Protein AF-A0A7X5L7V3-F1 (afdb_monomer_lite)

Structure (mmCIF, N/CA/C/O backbone):
data_AF-A0A7X5L7V3-F1
#
_entry.id   AF-A0A7X5L7V3-F1
#
loop_
_atom_site.group_PDB
_atom_site.id
_atom_site.type_symbol
_atom_site.label_atom_id
_atom_site.label_alt_id
_atom_site.label_comp_id
_atom_site.label_asym_id
_atom_site.label_entity_id
_atom_site.label_seq_id
_atom_site.pdbx_PDB_ins_code
_atom_site.Cartn_x
_atom_site.Cartn_y
_atom_site.Cartn_z
_atom_site.occupancy
_atom_site.B_iso_or_equiv
_atom_site.auth_seq_id
_atom_site.auth_comp_id
_atom_site.auth_asym_id
_atom_site.auth_atom_id
_atom_site.pdbx_PDB_model_num
ATOM 1 N N . MET A 1 1 ? 0.628 -4.989 43.493 1.00 29.30 1 MET A N 1
ATOM 2 C CA . MET A 1 1 ? 0.768 -3.584 43.053 1.00 29.30 1 MET A CA 1
ATOM 3 C C . MET A 1 1 ? -0.562 -3.171 42.455 1.00 29.30 1 MET A C 1
ATOM 5 O O . MET A 1 1 ? -0.998 -3.820 41.517 1.00 29.30 1 MET A O 1
ATOM 9 N N . SER A 1 2 ? -1.262 -2.200 43.041 1.00 37.72 2 SER A N 1
ATOM 10 C CA . SER A 1 2 ? -2.510 -1.693 42.469 1.00 37.72 2 SER A CA 1
ATOM 11 C C . SER A 1 2 ? -2.177 -0.894 41.213 1.00 37.72 2 SER A C 1
ATOM 13 O O . SER A 1 2 ? -1.613 0.193 41.324 1.00 37.72 2 SER A O 1
ATOM 15 N N . GLU A 1 3 ? -2.490 -1.422 40.031 1.00 49.81 3 GLU A N 1
ATOM 16 C CA . GLU A 1 3 ? -2.543 -0.596 38.823 1.00 49.81 3 GLU A CA 1
ATOM 17 C C . GLU A 1 3 ? -3.487 0.573 39.093 1.00 49.81 3 GLU A C 1
ATOM 19 O O . GLU A 1 3 ? -4.676 0.390 39.368 1.00 49.81 3 GLU A O 1
ATOM 24 N N . GLU A 1 4 ? -2.913 1.770 39.108 1.00 57.28 4 GLU A N 1
ATOM 25 C CA . GLU A 1 4 ? -3.619 3.009 39.370 1.00 57.28 4 GLU A CA 1
ATOM 26 C C . GLU A 1 4 ? -4.590 3.254 38.210 1.00 57.28 4 GLU A C 1
ATOM 28 O O . GLU A 1 4 ? -4.184 3.509 37.078 1.00 57.28 4 GLU A O 1
ATOM 33 N N . ILE A 1 5 ? -5.885 3.112 38.485 1.00 61.34 5 ILE A N 1
ATOM 34 C CA . ILE A 1 5 ? -6.943 3.202 37.480 1.00 61.34 5 ILE A CA 1
ATOM 35 C C . ILE A 1 5 ? -7.115 4.678 37.096 1.00 61.34 5 ILE A C 1
ATOM 37 O O . ILE A 1 5 ? -7.558 5.488 37.920 1.00 61.34 5 ILE A O 1
ATOM 41 N N . LYS A 1 6 ? -6.749 5.051 35.864 1.00 76.31 6 LYS A N 1
ATOM 42 C CA . LYS A 1 6 ? -6.728 6.445 35.385 1.00 76.31 6 LYS A CA 1
ATOM 43 C C . LYS A 1 6 ? -7.860 6.725 34.400 1.00 76.31 6 LYS A C 1
ATOM 45 O O . LYS A 1 6 ? -8.263 5.865 33.626 1.00 76.31 6 LYS A O 1
ATOM 50 N N . VAL A 1 7 ? -8.371 7.953 34.448 1.00 82.44 7 VAL A N 1
ATOM 51 C CA . VAL A 1 7 ? -9.295 8.494 33.445 1.00 82.44 7 VAL A CA 1
ATOM 52 C C . VAL A 1 7 ? -8.465 9.268 32.427 1.00 82.44 7 VAL A C 1
ATOM 54 O O . VAL A 1 7 ? -7.603 10.064 32.805 1.00 82.44 7 VAL A O 1
ATOM 57 N N . HIS A 1 8 ? -8.707 9.030 31.141 1.00 83.19 8 HIS A N 1
ATOM 58 C CA . HIS A 1 8 ? -7.960 9.651 30.053 1.00 83.19 8 HIS A CA 1
ATOM 59 C C . HIS A 1 8 ? -8.760 10.811 29.442 1.00 83.19 8 HIS A C 1
ATOM 61 O O . HIS A 1 8 ? -9.818 10.566 28.849 1.00 83.19 8 HIS A O 1
ATOM 67 N N . PRO A 1 9 ? -8.286 12.067 29.556 1.00 84.75 9 PRO A N 1
ATOM 68 C CA . PRO A 1 9 ? -8.903 13.196 28.871 1.00 84.75 9 PRO A CA 1
ATOM 69 C C . PRO A 1 9 ? -8.674 13.099 27.359 1.00 84.75 9 PRO A C 1
ATOM 71 O O . PRO A 1 9 ? -7.653 12.580 26.911 1.00 84.75 9 PRO A O 1
ATOM 74 N N . ILE A 1 10 ? -9.605 13.642 26.572 1.00 82.56 10 ILE A N 1
ATOM 75 C CA . ILE A 1 10 ? -9.582 13.546 25.108 1.00 82.56 10 ILE A CA 1
ATOM 76 C C . ILE A 1 10 ? -9.381 14.934 24.499 1.00 82.56 10 ILE A C 1
ATOM 78 O O . ILE A 1 10 ? -10.218 15.816 24.686 1.00 82.56 10 ILE A O 1
ATOM 82 N N . LYS A 1 11 ? -8.280 15.133 23.762 1.00 80.25 11 LYS A N 1
ATOM 83 C CA . LYS A 1 11 ? -8.016 16.358 22.981 1.00 80.25 11 LYS A CA 1
ATOM 84 C C . LYS A 1 11 ? -7.843 16.084 21.486 1.00 80.25 11 LYS A C 1
ATOM 86 O O . LYS A 1 11 ? -7.953 17.007 20.687 1.00 80.25 11 LYS A O 1
ATOM 91 N N . SER A 1 12 ? -7.596 14.832 21.115 1.00 75.38 12 SER A N 1
ATOM 92 C CA . SER A 1 12 ? -7.371 14.368 19.746 1.00 75.38 12 SER A CA 1
ATOM 93 C C . SER A 1 12 ? -8.063 13.025 19.485 1.00 75.38 12 SER A C 1
ATOM 95 O O . SER A 1 12 ? -8.457 12.322 20.419 1.00 75.38 12 SER A O 1
ATOM 97 N N . PHE A 1 13 ? -8.156 12.613 18.216 1.00 69.06 13 PHE A N 1
ATOM 98 C CA . PHE A 1 13 ? -8.639 11.272 17.857 1.00 69.06 13 PHE A CA 1
ATOM 99 C C . PHE A 1 13 ? -7.737 10.145 18.387 1.00 69.06 13 PHE A C 1
ATOM 101 O O . PHE A 1 13 ? -8.217 9.047 18.676 1.00 69.06 13 PHE A O 1
ATOM 108 N N . LYS A 1 14 ? -6.439 10.413 18.576 1.00 71.56 14 LYS A N 1
ATOM 109 C CA . LYS A 1 14 ? -5.517 9.476 19.230 1.00 71.56 14 LYS A CA 1
ATOM 110 C C . LYS A 1 14 ? -5.905 9.255 20.693 1.00 71.56 14 LYS A C 1
ATOM 112 O O . LYS A 1 14 ? -5.985 8.110 21.139 1.00 71.56 14 LYS A O 1
ATOM 117 N N . ASP A 1 15 ? -6.213 10.336 21.408 1.00 76.62 15 ASP A N 1
ATOM 118 C CA . ASP A 1 15 ? -6.680 10.264 22.797 1.00 76.62 15 ASP A CA 1
ATOM 119 C C . ASP A 1 15 ? -8.044 9.570 22.890 1.00 76.62 15 ASP A C 1
ATOM 121 O O . ASP A 1 15 ? -8.290 8.826 23.834 1.00 76.62 15 ASP A O 1
ATOM 125 N N . TYR A 1 16 ? -8.909 9.756 21.884 1.00 79.69 16 TYR A N 1
ATOM 126 C CA . TYR A 1 16 ? -10.210 9.088 21.800 1.00 79.69 16 TYR A CA 1
ATOM 127 C C . TYR A 1 16 ? -10.064 7.562 21.741 1.00 79.69 16 TYR A C 1
ATOM 129 O O . TYR A 1 16 ? -10.742 6.846 22.478 1.00 79.69 16 TYR A O 1
ATOM 137 N N . GLY A 1 17 ? -9.136 7.057 20.922 1.00 73.88 17 GLY A N 1
ATOM 138 C CA . GLY A 1 17 ? -8.862 5.622 20.850 1.00 73.88 17 GLY A CA 1
ATOM 139 C C . GLY A 1 17 ? -8.348 5.039 22.165 1.00 73.88 17 GLY A C 1
ATOM 140 O O . GLY A 1 17 ? -8.781 3.961 22.571 1.00 73.88 17 GLY A O 1
ATOM 141 N N . LEU A 1 18 ? -7.460 5.764 22.853 1.00 78.94 18 LEU A N 1
ATOM 142 C CA . LEU A 1 18 ? -6.947 5.362 24.164 1.00 78.94 18 LEU A CA 1
ATOM 143 C C . LEU A 1 18 ? -8.055 5.363 25.228 1.00 78.94 18 LEU A C 1
ATOM 145 O O . LEU A 1 18 ? -8.220 4.381 25.948 1.00 78.94 18 LEU A O 1
ATOM 149 N N . ALA A 1 19 ? -8.852 6.431 25.279 1.00 83.06 19 ALA A N 1
ATOM 150 C CA . ALA A 1 19 ? -9.996 6.564 26.174 1.00 83.06 19 ALA A CA 1
ATOM 151 C C . ALA A 1 19 ? -11.028 5.444 25.984 1.00 83.06 19 ALA A C 1
ATOM 153 O O . ALA A 1 19 ? -11.575 4.932 26.961 1.00 83.06 19 ALA A O 1
ATOM 154 N N . LYS A 1 20 ? -11.273 5.034 24.735 1.00 81.62 20 LYS A N 1
ATOM 155 C CA . LYS A 1 20 ? -12.208 3.956 24.418 1.00 81.62 20 LYS A CA 1
ATOM 156 C C . LYS A 1 20 ? -11.704 2.585 24.872 1.00 81.62 20 LYS A C 1
ATOM 158 O O . LYS A 1 20 ? -12.456 1.865 25.521 1.00 81.62 20 LYS A O 1
ATOM 163 N N . ARG A 1 21 ? -10.429 2.259 24.624 1.00 80.88 21 ARG A N 1
ATOM 164 C CA . ARG A 1 21 ? -9.811 1.024 25.148 1.00 80.88 21 ARG A CA 1
ATOM 165 C C . ARG A 1 21 ? -9.846 0.985 26.673 1.00 80.88 21 ARG A C 1
ATOM 167 O O . ARG A 1 21 ? -10.257 -0.020 27.241 1.00 80.88 21 ARG A O 1
ATOM 174 N N . ASN A 1 22 ? -9.521 2.103 27.326 1.00 83.38 22 ASN A N 1
ATOM 175 C CA . ASN A 1 22 ? -9.623 2.215 28.779 1.00 83.38 22 ASN A CA 1
ATOM 176 C C . ASN A 1 22 ? -11.064 1.969 29.265 1.00 83.38 22 ASN A C 1
ATOM 178 O O . ASN A 1 22 ? -11.279 1.218 30.207 1.00 83.38 22 ASN A O 1
ATOM 182 N N . SER A 1 23 ? -12.077 2.530 28.592 1.00 85.31 23 SER A N 1
ATOM 183 C CA . SER A 1 23 ? -13.488 2.267 28.919 1.00 85.31 23 SER A CA 1
ATOM 184 C C . SER A 1 23 ? -13.858 0.778 28.817 1.00 85.31 23 SER A C 1
ATOM 186 O O . SER A 1 23 ? -14.634 0.280 29.637 1.00 85.31 23 SER A O 1
ATOM 188 N N . GLU A 1 24 ? -13.329 0.058 27.826 1.00 84.00 24 GLU A N 1
ATOM 189 C CA . GLU A 1 24 ? -13.540 -1.387 27.669 1.00 84.00 24 GLU A CA 1
ATOM 190 C C . GLU A 1 24 ? -12.834 -2.189 28.775 1.00 84.00 24 GLU A C 1
ATOM 192 O O . GLU A 1 24 ? -13.421 -3.117 29.332 1.00 84.00 24 GLU A O 1
ATOM 197 N N . GLU A 1 25 ? -11.609 -1.811 29.145 1.00 85.75 25 GLU A N 1
ATOM 198 C CA . GLU A 1 25 ? -10.859 -2.425 30.249 1.00 85.75 25 GLU A CA 1
ATOM 199 C C . GLU A 1 25 ? -11.548 -2.223 31.602 1.00 85.75 25 GLU A C 1
ATOM 201 O O . GLU A 1 25 ? -11.709 -3.184 32.355 1.00 85.75 25 GLU A O 1
ATOM 206 N N . LEU A 1 26 ? -12.030 -1.009 31.889 1.00 86.69 26 LEU A N 1
ATOM 207 C CA . LEU A 1 26 ? -12.815 -0.715 33.092 1.00 86.69 26 LEU A CA 1
ATOM 208 C C . LEU A 1 26 ? -14.076 -1.586 33.158 1.00 86.69 26 LEU A C 1
ATOM 210 O O . LEU A 1 26 ? -14.373 -2.158 34.203 1.00 86.69 26 LEU A O 1
ATOM 214 N N . THR A 1 27 ? -14.779 -1.747 32.033 1.00 88.75 27 THR A N 1
ATOM 215 C CA . THR A 1 27 ? -15.990 -2.583 31.948 1.00 88.75 27 THR A CA 1
ATOM 216 C C . THR A 1 27 ? -15.682 -4.058 32.225 1.00 88.75 27 THR A C 1
ATOM 218 O O . THR A 1 27 ? -16.392 -4.711 32.993 1.00 88.75 27 THR A O 1
ATOM 221 N N . LYS A 1 28 ? -14.592 -4.588 31.651 1.00 88.38 28 LYS A N 1
ATOM 222 C CA . LYS A 1 28 ? -14.126 -5.958 31.924 1.00 88.38 28 LYS A CA 1
ATOM 223 C C . LYS A 1 28 ? -13.744 -6.139 33.390 1.00 88.38 28 LYS A C 1
ATOM 225 O O . LYS A 1 28 ? -14.082 -7.156 33.987 1.00 88.38 28 LYS A O 1
ATOM 230 N N . LYS A 1 29 ? -13.076 -5.145 33.980 1.00 88.62 29 LYS A N 1
ATOM 231 C CA . LYS A 1 29 ? -12.654 -5.169 35.383 1.00 88.62 29 LYS A CA 1
ATOM 232 C C . LYS A 1 29 ? -13.845 -5.165 36.340 1.00 88.62 29 LYS A C 1
ATOM 234 O O . LYS A 1 29 ? -13.831 -5.932 37.294 1.00 88.62 29 LYS A O 1
ATOM 239 N N . ILE A 1 30 ? -14.882 -4.371 36.055 1.00 89.06 30 ILE A N 1
ATOM 240 C CA . ILE A 1 30 ? -16.154 -4.410 36.797 1.00 89.06 30 ILE A CA 1
ATOM 241 C C . ILE A 1 30 ? -16.777 -5.802 36.697 1.00 89.06 30 ILE A C 1
ATOM 243 O O . ILE A 1 30 ? -17.090 -6.392 37.722 1.00 89.06 30 ILE A O 1
ATOM 247 N N . SER A 1 31 ? -16.884 -6.353 35.483 1.00 88.94 31 SER A N 1
ATOM 248 C CA . SER A 1 31 ? -17.491 -7.676 35.264 1.00 88.94 31 SER A CA 1
ATOM 249 C C . SER A 1 31 ? -16.745 -8.786 36.018 1.00 88.94 31 SER A C 1
ATOM 251 O O . SER A 1 31 ? -17.369 -9.669 36.593 1.00 88.94 31 SER A O 1
ATOM 253 N N . SER A 1 32 ? -15.408 -8.726 36.051 1.00 88.31 32 SER A N 1
ATOM 254 C CA . SER A 1 32 ? -14.575 -9.663 36.818 1.00 88.31 32 SER A CA 1
ATOM 255 C C . SER A 1 32 ? -14.825 -9.550 38.320 1.00 88.31 32 SER A C 1
ATOM 257 O O . SER A 1 32 ? -15.037 -10.561 38.973 1.00 88.31 32 SER A O 1
ATOM 259 N N . LEU A 1 33 ? -14.834 -8.330 38.864 1.00 86.88 33 LEU A N 1
ATOM 260 C CA . LEU A 1 33 ? -15.050 -8.111 40.297 1.00 86.88 33 LEU A CA 1
ATOM 261 C C . LEU A 1 33 ? -16.473 -8.473 40.735 1.00 86.88 33 LEU A C 1
ATOM 263 O O . LEU A 1 33 ? -16.663 -8.911 41.862 1.00 86.88 33 LEU A O 1
ATOM 267 N N . GLN A 1 34 ? -17.465 -8.297 39.859 1.00 86.50 34 GLN A N 1
ATOM 268 C CA . GLN A 1 34 ? -18.838 -8.743 40.102 1.00 86.50 34 GLN A CA 1
ATOM 269 C C . GLN A 1 34 ? -18.925 -10.269 40.192 1.00 86.50 34 GLN A C 1
ATOM 271 O O . GLN A 1 34 ? -19.613 -10.777 41.067 1.00 86.50 34 GLN A O 1
ATOM 276 N N . LEU A 1 35 ? -18.190 -10.995 39.344 1.00 86.31 35 LEU A N 1
ATOM 277 C CA . LEU A 1 35 ? -18.109 -12.454 39.427 1.00 86.31 35 LEU A CA 1
ATOM 278 C C . LEU A 1 35 ? -17.416 -12.912 40.720 1.00 86.31 35 LEU A C 1
ATOM 280 O O . LEU A 1 35 ? -17.877 -13.852 41.356 1.00 86.31 35 LEU A O 1
ATOM 284 N N . ASP A 1 36 ? -16.341 -12.230 41.129 1.00 83.50 36 ASP A N 1
ATOM 285 C CA . ASP A 1 36 ? -15.647 -12.521 42.390 1.00 83.50 36 ASP A CA 1
ATOM 286 C C . ASP A 1 36 ? -16.562 -12.268 43.607 1.00 83.50 36 ASP A C 1
ATOM 288 O O . ASP A 1 36 ? -16.544 -13.033 44.568 1.00 83.50 36 ASP A O 1
ATOM 292 N N . LEU A 1 37 ? -17.418 -11.238 43.540 1.00 82.31 37 LEU A N 1
ATOM 293 C CA . LEU A 1 37 ? -18.419 -10.924 44.567 1.00 82.31 37 LEU A CA 1
ATOM 294 C C . LEU A 1 37 ? -19.493 -12.017 44.706 1.00 82.31 37 LEU A C 1
ATOM 296 O O . LEU A 1 37 ? -19.998 -12.241 45.800 1.00 82.31 37 LEU A O 1
ATOM 300 N N . GLU A 1 38 ? -19.847 -12.699 43.614 1.00 79.88 38 GLU A N 1
ATOM 301 C CA . GLU A 1 38 ? -20.803 -13.818 43.627 1.00 79.88 38 GLU A CA 1
ATOM 302 C C . GLU A 1 38 ? -20.219 -15.105 44.244 1.00 79.88 38 GLU A C 1
ATOM 304 O O . GLU A 1 38 ? -20.972 -16.037 44.535 1.00 79.88 38 GLU A O 1
ATOM 309 N N . LEU A 1 39 ? -18.895 -15.176 44.429 1.00 77.19 39 LEU A N 1
ATOM 310 C CA . LEU A 1 39 ? -18.174 -16.380 44.850 1.00 77.19 39 LEU A CA 1
ATOM 311 C C . LEU A 1 39 ? -17.612 -16.318 46.282 1.00 77.19 39 LEU A C 1
ATOM 313 O O . LEU A 1 39 ? -17.250 -17.376 46.803 1.00 77.19 39 LEU A O 1
ATOM 317 N N . ASP A 1 40 ? -17.525 -15.139 46.912 1.00 65.56 40 ASP A N 1
ATOM 318 C CA . ASP A 1 40 ? -16.806 -14.952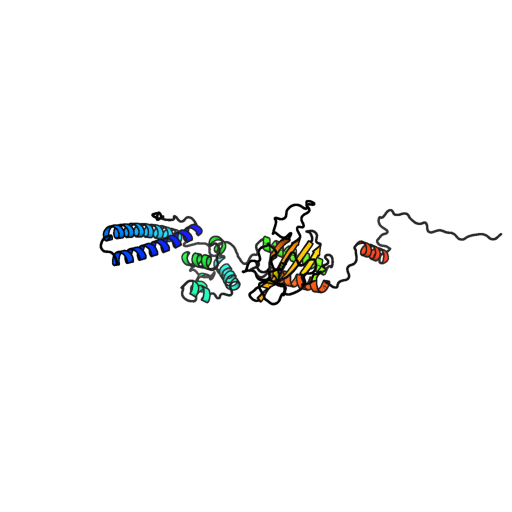 48.184 1.00 65.56 40 ASP A CA 1
ATOM 319 C C . ASP A 1 40 ? -17.554 -14.049 49.198 1.00 65.56 40 ASP A C 1
ATOM 321 O O . ASP A 1 40 ? -17.755 -12.849 48.981 1.00 65.56 40 ASP A O 1
ATOM 325 N N . ASP A 1 41 ? -17.947 -14.628 50.341 1.00 61.09 41 ASP A N 1
ATOM 326 C CA . ASP A 1 41 ? -18.775 -13.982 51.379 1.00 61.09 41 ASP A CA 1
ATOM 327 C C . ASP A 1 41 ? -17.956 -13.155 52.403 1.00 61.09 41 ASP A C 1
ATOM 329 O O . ASP A 1 41 ? -18.529 -12.371 53.164 1.00 61.09 41 ASP A O 1
ATOM 333 N N . GLU A 1 42 ? -16.624 -13.314 52.478 1.00 61.12 42 GLU A N 1
ATOM 334 C CA . GLU A 1 42 ? -15.804 -12.655 53.517 1.00 61.12 42 GLU A CA 1
ATOM 335 C C . GLU A 1 42 ? -15.218 -11.287 53.096 1.00 61.12 42 GLU A C 1
ATOM 337 O O . GLU A 1 42 ? -14.968 -10.434 53.956 1.00 61.12 42 GLU A O 1
ATOM 342 N N . GLU A 1 43 ? -15.032 -11.020 51.795 1.00 66.31 43 GLU A N 1
ATOM 343 C CA . GLU A 1 43 ? -14.463 -9.753 51.279 1.00 66.31 43 GLU A CA 1
ATOM 344 C C . GLU A 1 43 ? -15.492 -8.777 50.667 1.00 66.31 43 GLU A C 1
ATOM 346 O O . GLU A 1 43 ? -15.121 -7.703 50.171 1.00 66.31 43 GLU A O 1
ATOM 351 N N . THR A 1 44 ? -16.787 -9.095 50.765 1.00 74.00 44 THR A N 1
ATOM 352 C CA . THR A 1 44 ? -17.907 -8.412 50.087 1.00 74.00 44 THR A CA 1
ATOM 353 C C . THR A 1 44 ? -17.861 -6.875 50.176 1.00 74.00 44 THR A C 1
ATOM 355 O O . THR A 1 44 ? -17.876 -6.223 49.130 1.00 74.00 44 THR A O 1
ATOM 358 N N . PRO A 1 45 ? -17.674 -6.236 51.354 1.00 79.31 45 PRO A N 1
ATOM 359 C CA . PRO A 1 45 ? -17.726 -4.771 51.451 1.00 79.31 45 PRO A CA 1
ATOM 360 C C . PRO A 1 45 ? -16.554 -4.058 50.754 1.00 79.31 45 PRO A C 1
ATOM 362 O O . PRO A 1 45 ? -16.687 -2.926 50.284 1.00 79.31 45 PRO A O 1
ATOM 365 N N . LYS A 1 46 ? -15.376 -4.698 50.695 1.00 82.50 46 LYS A N 1
ATOM 366 C CA . LYS A 1 46 ? -14.194 -4.129 50.024 1.00 82.50 46 LYS A CA 1
ATOM 367 C C . LYS A 1 46 ? -14.324 -4.238 48.508 1.00 82.50 46 LYS A C 1
ATOM 369 O O . LYS A 1 46 ? -13.942 -3.304 47.802 1.00 82.50 46 LYS A O 1
ATOM 374 N N . LEU A 1 47 ? -14.853 -5.362 48.023 1.00 81.94 47 LEU A N 1
ATOM 375 C CA . LEU A 1 47 ? -15.122 -5.586 46.604 1.00 81.94 47 LEU A CA 1
ATOM 376 C C . LEU A 1 47 ? -16.207 -4.629 46.097 1.00 81.94 47 LEU A C 1
ATOM 378 O O . LEU A 1 47 ? -15.981 -3.951 45.098 1.00 81.94 47 LEU A O 1
ATOM 382 N N . GLU A 1 48 ? -17.309 -4.470 46.835 1.00 84.75 48 GLU A N 1
ATOM 383 C CA . GLU A 1 48 ? -18.373 -3.503 46.527 1.00 84.75 48 GLU A CA 1
ATOM 384 C C . GLU A 1 48 ? -17.839 -2.070 46.430 1.00 84.75 48 GLU A C 1
ATOM 386 O O . GLU A 1 48 ? -18.050 -1.392 45.424 1.00 84.75 48 GLU A O 1
ATOM 391 N N . SER A 1 49 ? -17.079 -1.617 47.436 1.00 86.62 49 SER A N 1
ATOM 392 C CA . SER A 1 49 ? -16.484 -0.274 47.423 1.00 86.62 49 SER A CA 1
ATOM 393 C C . SER A 1 49 ? -15.579 -0.063 46.208 1.00 86.62 49 SER A C 1
ATOM 395 O O . SER A 1 49 ? -15.570 1.015 45.616 1.00 86.62 49 SER A O 1
ATOM 397 N N . ARG A 1 50 ? -14.818 -1.090 45.817 1.00 86.69 50 ARG A N 1
ATOM 398 C CA . ARG A 1 50 ? -13.917 -1.017 44.666 1.00 86.69 50 ARG A CA 1
ATOM 399 C C . ARG A 1 50 ? -14.664 -1.031 43.334 1.00 86.69 50 ARG A C 1
ATOM 401 O O . ARG A 1 50 ? -14.229 -0.354 42.406 1.00 86.69 50 ARG A O 1
ATOM 408 N N . ILE A 1 51 ? -15.770 -1.767 43.231 1.00 88.12 51 ILE A N 1
ATOM 409 C CA . ILE A 1 51 ? -16.651 -1.742 42.055 1.00 88.12 51 ILE A CA 1
ATOM 410 C C . ILE A 1 51 ? -17.209 -0.330 41.866 1.00 88.12 51 ILE A C 1
ATOM 412 O O . ILE A 1 51 ? -17.055 0.226 40.780 1.00 88.12 51 ILE A O 1
ATOM 416 N N . VAL A 1 52 ? -17.736 0.289 42.928 1.00 90.38 52 VAL A N 1
ATOM 417 C CA . VAL A 1 52 ? -18.287 1.656 42.885 1.00 90.38 52 VAL A CA 1
ATOM 418 C C . VAL A 1 52 ? -17.243 2.677 42.412 1.00 90.38 52 VAL A C 1
ATOM 420 O O . VAL A 1 52 ? -17.534 3.518 41.561 1.00 90.38 52 VAL A O 1
ATOM 423 N N . GLU A 1 53 ? -16.001 2.592 42.899 1.00 90.06 53 GLU A N 1
ATOM 424 C CA . GLU A 1 53 ? -14.913 3.470 42.439 1.00 90.06 53 GLU A CA 1
ATOM 425 C C . GLU A 1 53 ? -14.615 3.314 40.936 1.00 90.06 53 GLU A C 1
ATOM 427 O O . GLU A 1 53 ? -14.346 4.297 40.237 1.00 90.06 53 GLU A O 1
ATOM 432 N N . ILE A 1 54 ? -14.644 2.081 40.422 1.00 90.12 54 ILE A N 1
ATOM 433 C CA . ILE A 1 54 ? -14.382 1.798 39.004 1.00 90.12 54 ILE A CA 1
ATOM 434 C C . ILE A 1 54 ? -15.568 2.234 38.141 1.00 90.12 54 ILE A C 1
ATOM 436 O O . ILE A 1 54 ? -15.351 2.796 37.067 1.00 90.12 54 ILE A O 1
ATOM 440 N N . GLU A 1 55 ? -16.802 2.046 38.610 1.00 91.00 55 GLU A N 1
ATOM 441 C CA . GLU A 1 55 ? -18.017 2.537 37.955 1.00 91.00 55 GLU A CA 1
ATOM 442 C C . GLU A 1 55 ? -18.008 4.061 37.823 1.00 91.00 55 GLU A C 1
ATOM 444 O O . GLU A 1 55 ? -18.283 4.580 36.740 1.00 91.00 55 GLU A O 1
ATOM 449 N N . GLN A 1 56 ? -17.605 4.783 38.874 1.00 92.00 56 GLN A N 1
ATOM 450 C CA . GLN A 1 56 ? -17.481 6.238 38.818 1.00 92.00 56 GLN A CA 1
ATOM 451 C C . GLN A 1 56 ? -16.456 6.676 37.760 1.00 92.00 56 GLN A C 1
ATOM 453 O O . GLN A 1 56 ? -16.744 7.546 36.937 1.00 92.00 56 GLN A O 1
ATOM 458 N N . LYS A 1 57 ? -15.280 6.037 37.715 1.00 90.50 57 LYS A N 1
ATOM 459 C CA . LYS A 1 57 ? -14.256 6.322 36.692 1.00 90.50 57 LYS A CA 1
ATOM 460 C C . LYS A 1 57 ? -14.716 5.959 35.281 1.00 90.50 57 LYS A C 1
ATOM 462 O O . LYS A 1 57 ? -14.385 6.668 34.331 1.00 90.50 57 LYS A O 1
ATOM 467 N N . LEU A 1 58 ? -15.469 4.869 35.127 1.00 91.38 58 LEU A N 1
ATOM 468 C CA . LEU A 1 58 ? -16.064 4.476 33.852 1.00 91.38 58 LEU A CA 1
ATOM 469 C C . LEU A 1 58 ? -17.067 5.531 33.377 1.00 91.38 58 LEU A C 1
ATOM 471 O O . LEU A 1 58 ? -17.058 5.892 32.201 1.00 91.38 58 LEU A O 1
ATOM 475 N N . GLU A 1 59 ? -17.896 6.053 34.276 1.00 91.69 59 GLU A N 1
ATOM 476 C CA . GLU A 1 59 ? -18.858 7.104 33.951 1.00 91.69 59 GLU A CA 1
ATOM 477 C C . GLU A 1 59 ? -18.162 8.422 33.584 1.00 91.69 59 GLU A C 1
ATOM 479 O O . GLU A 1 59 ? -18.488 9.044 32.573 1.00 91.69 59 GLU A O 1
ATOM 484 N N . GLU A 1 60 ? -17.121 8.814 34.324 1.00 90.88 60 GLU A N 1
ATOM 485 C CA . GLU A 1 60 ? -16.263 9.949 33.965 1.00 90.88 60 GLU A CA 1
ATOM 486 C C . GLU A 1 60 ? -15.629 9.767 32.574 1.00 90.88 60 GLU A C 1
ATOM 488 O O . GLU A 1 60 ? -15.659 10.680 31.744 1.00 90.88 60 GLU A O 1
ATOM 493 N N . GLN A 1 61 ? -15.113 8.572 32.270 1.00 89.38 61 GLN A N 1
ATOM 494 C CA . GLN A 1 61 ? -14.532 8.261 30.964 1.00 89.38 61 GLN A CA 1
ATOM 495 C C . GLN A 1 61 ? -15.572 8.341 29.836 1.00 89.38 61 GLN A C 1
ATOM 497 O O . GLN A 1 61 ? -15.285 8.929 28.787 1.00 89.38 61 GLN A O 1
ATOM 502 N N . LYS A 1 62 ? -16.780 7.799 30.047 1.00 89.44 62 LYS A N 1
ATOM 503 C CA . LYS A 1 62 ? -17.907 7.889 29.102 1.00 89.44 62 LYS A CA 1
ATOM 504 C C . LYS A 1 62 ? -18.310 9.337 28.845 1.00 89.44 62 LYS A C 1
ATOM 506 O O . LYS A 1 62 ? -18.565 9.697 27.697 1.00 89.44 62 LYS A O 1
ATOM 511 N N . ASN A 1 63 ? -18.304 10.182 29.874 1.00 89.69 63 ASN A N 1
ATOM 512 C CA . ASN A 1 63 ? -18.594 11.606 29.734 1.00 89.69 63 ASN A CA 1
ATOM 513 C C . ASN A 1 63 ? -17.571 12.319 28.839 1.00 89.69 63 ASN A C 1
ATOM 515 O O . ASN A 1 63 ? -17.970 13.075 27.950 1.00 89.69 63 ASN A O 1
ATOM 519 N N . PHE A 1 64 ? -16.271 12.031 28.983 1.00 87.69 64 PHE A N 1
ATOM 520 C CA . PHE A 1 64 ? -15.251 12.559 28.067 1.00 87.69 64 PHE A CA 1
ATOM 521 C C . PHE A 1 64 ? -15.447 12.073 26.625 1.00 87.69 64 PHE A C 1
ATOM 523 O O . PHE A 1 64 ? -15.379 12.878 25.695 1.00 87.69 64 PHE A O 1
ATOM 530 N N . ILE A 1 65 ? -15.723 10.778 26.437 1.00 85.69 65 ILE A N 1
ATOM 531 C CA . ILE A 1 65 ? -15.975 10.172 25.119 1.00 85.69 65 ILE A CA 1
ATOM 532 C C . ILE A 1 65 ? -17.179 10.840 24.445 1.00 85.69 65 ILE A C 1
ATOM 534 O O . ILE A 1 65 ? -17.070 11.303 23.309 1.00 85.69 65 ILE A O 1
ATOM 538 N N . ASN A 1 66 ? -18.306 10.950 25.151 1.00 85.06 66 ASN A N 1
ATOM 539 C CA . ASN A 1 66 ? -19.522 11.580 24.638 1.00 85.06 66 ASN A CA 1
ATOM 540 C C . ASN A 1 66 ? -19.308 13.069 24.345 1.00 85.06 66 ASN A C 1
ATOM 542 O O . ASN A 1 66 ? -19.754 13.560 23.309 1.00 85.06 66 ASN A O 1
ATOM 546 N N . GLY A 1 67 ? -18.584 13.779 25.214 1.00 84.94 67 GLY A N 1
ATOM 547 C CA . GLY A 1 67 ? -18.204 15.173 24.994 1.00 84.94 67 GLY A CA 1
ATOM 548 C C . GLY A 1 67 ? -17.406 15.360 23.702 1.00 84.94 67 GLY A C 1
ATOM 549 O O . GLY A 1 67 ? -17.729 16.239 22.904 1.00 84.94 67 GLY A O 1
ATOM 550 N N . PHE A 1 68 ? -16.421 14.493 23.451 1.00 84.62 68 PHE A N 1
ATOM 551 C CA . PHE A 1 68 ? -15.630 14.526 22.222 1.00 84.62 68 PHE A CA 1
ATOM 552 C C . PHE A 1 68 ? -16.466 14.197 20.977 1.00 84.62 68 PHE A C 1
ATOM 554 O O . PHE A 1 68 ? -16.399 14.926 19.990 1.00 84.62 68 PHE A O 1
ATOM 561 N N . ILE A 1 69 ? -17.299 13.150 21.026 1.00 81.88 69 ILE A N 1
ATOM 562 C CA . ILE A 1 69 ? -18.193 12.781 19.914 1.00 81.88 69 ILE A CA 1
ATOM 563 C C . ILE A 1 69 ? -19.121 13.949 19.559 1.00 81.88 69 ILE A C 1
ATOM 565 O O . ILE A 1 69 ? -19.255 14.292 18.386 1.00 81.88 69 ILE A O 1
ATOM 569 N N . ASN A 1 70 ? -19.725 14.586 20.566 1.00 80.62 70 ASN A N 1
ATOM 570 C CA . ASN A 1 70 ? -20.628 15.717 20.366 1.00 80.62 70 ASN A CA 1
ATOM 571 C C . ASN A 1 70 ? -19.903 16.938 19.782 1.00 80.62 70 ASN A C 1
ATOM 573 O O . ASN A 1 70 ? -20.439 17.596 18.892 1.00 80.62 70 ASN A O 1
ATOM 577 N N . ALA A 1 71 ? -18.675 17.220 20.230 1.00 81.06 71 ALA A N 1
ATOM 578 C CA . ALA A 1 71 ? -17.856 18.298 19.674 1.00 81.06 71 ALA A CA 1
ATOM 579 C C . ALA A 1 71 ? -17.500 18.065 18.194 1.00 81.06 71 ALA A C 1
ATOM 581 O O . ALA A 1 71 ? -17.356 19.017 17.431 1.00 81.06 71 ALA A O 1
ATOM 582 N N . GLN A 1 72 ? -17.402 16.801 17.782 1.00 75.56 72 GLN A N 1
ATOM 583 C CA . GLN A 1 72 ? -17.057 16.386 16.425 1.00 75.56 72 GLN A CA 1
ATOM 584 C C . GLN A 1 72 ? -18.279 16.059 15.556 1.00 75.56 72 GLN A C 1
ATOM 586 O O . GLN A 1 72 ? -18.124 15.490 14.479 1.00 75.56 72 GLN A O 1
ATOM 591 N N . ALA A 1 73 ? -19.497 16.434 15.963 1.00 68.38 73 ALA A N 1
ATOM 592 C CA . ALA A 1 73 ? -20.725 16.106 15.229 1.00 68.38 73 ALA A CA 1
ATOM 593 C C . ALA A 1 73 ? -20.722 16.552 13.747 1.00 68.38 73 ALA A C 1
ATOM 595 O O . ALA A 1 73 ? -21.462 15.993 12.940 1.00 68.38 73 ALA A O 1
ATOM 596 N N . ASN A 1 74 ? -19.868 17.518 13.383 1.00 71.88 74 ASN A N 1
ATOM 597 C CA . ASN A 1 74 ? -19.743 18.082 12.037 1.00 71.88 74 ASN A CA 1
ATOM 598 C C . ASN A 1 74 ? -18.311 18.010 11.470 1.00 71.88 74 ASN A C 1
ATOM 600 O O . ASN A 1 74 ? -17.893 18.938 10.777 1.00 71.88 74 ASN A O 1
ATOM 604 N N . TYR A 1 75 ? -17.545 16.953 11.762 1.00 78.62 75 TYR A N 1
ATOM 605 C CA . TYR A 1 75 ? -16.208 16.775 11.172 1.00 78.62 75 TYR A CA 1
ATOM 606 C C . TYR A 1 75 ? -16.254 16.835 9.635 1.00 78.62 75 TYR A C 1
ATOM 608 O O . TYR A 1 75 ? -17.248 16.425 9.029 1.00 78.62 75 TYR A O 1
ATOM 616 N N . ASP A 1 76 ? -15.202 17.341 8.986 1.00 75.69 76 ASP A N 1
ATOM 617 C CA . ASP A 1 76 ? -15.098 17.300 7.524 1.00 75.69 76 ASP A CA 1
ATOM 618 C C . ASP A 1 76 ? -14.825 15.860 7.070 1.00 75.69 76 ASP A C 1
ATOM 620 O O . ASP A 1 76 ? -13.910 15.201 7.552 1.00 75.69 76 ASP A O 1
ATOM 624 N N . SER A 1 77 ? -15.668 15.349 6.177 1.00 78.75 77 SER A N 1
ATOM 625 C CA . SER A 1 77 ? -15.604 13.979 5.665 1.00 78.75 77 SER A CA 1
ATOM 626 C C . SER A 1 77 ? -15.391 13.952 4.157 1.00 78.75 77 SER A C 1
ATOM 628 O O . SER A 1 77 ? -15.735 12.959 3.517 1.00 78.75 77 SER A O 1
ATOM 630 N N . LYS A 1 78 ? -14.871 15.046 3.585 1.00 83.69 78 LYS A N 1
ATOM 631 C CA . LYS A 1 78 ? -14.654 15.213 2.147 1.00 83.69 78 LYS A CA 1
ATOM 632 C C . LYS A 1 78 ? -13.945 14.017 1.513 1.00 83.69 78 LYS A C 1
ATOM 634 O O . LYS A 1 78 ? -14.394 13.541 0.476 1.00 83.69 78 LYS A O 1
ATOM 639 N N . PHE A 1 79 ? -12.873 13.531 2.138 1.00 86.69 79 PHE A N 1
ATOM 640 C CA . PHE A 1 79 ? -12.075 12.426 1.601 1.00 86.69 79 PHE A CA 1
ATOM 641 C C . PHE A 1 79 ? -12.487 11.053 2.132 1.00 86.69 79 PHE A C 1
ATOM 643 O O . PHE A 1 79 ? -12.042 10.040 1.609 1.00 86.69 79 PHE A O 1
ATOM 650 N N . LEU A 1 80 ? -13.378 10.978 3.126 1.00 89.75 80 LEU A N 1
ATOM 651 C CA . LEU A 1 80 ? -13.708 9.715 3.789 1.00 89.75 80 LEU A CA 1
ATOM 652 C C . LEU A 1 80 ? -14.240 8.664 2.806 1.00 89.75 80 LEU A C 1
ATOM 654 O O . LEU A 1 80 ? -13.806 7.518 2.843 1.00 89.75 80 LEU A O 1
ATOM 658 N N . GLY A 1 81 ? -15.160 9.044 1.915 1.00 89.56 81 GLY A N 1
ATOM 659 C CA . GLY A 1 81 ? -15.731 8.116 0.935 1.00 89.56 81 GLY A CA 1
ATOM 660 C C . GLY A 1 81 ? -14.705 7.622 -0.087 1.00 89.56 81 GLY A C 1
ATOM 661 O O . GLY A 1 81 ? -14.612 6.421 -0.336 1.00 89.56 81 GLY A O 1
ATOM 662 N N . SER A 1 82 ? -13.901 8.533 -0.643 1.00 89.44 82 SER A N 1
ATOM 663 C CA . SER A 1 82 ? -12.867 8.216 -1.636 1.00 89.44 82 SER A CA 1
ATOM 664 C C . SER A 1 82 ? -11.708 7.414 -1.040 1.00 89.44 82 SER A C 1
ATOM 666 O O . SER A 1 82 ? -11.202 6.498 -1.688 1.00 89.44 82 SER A O 1
ATOM 668 N N . ASN A 1 83 ? -11.321 7.720 0.199 1.00 91.62 83 ASN A N 1
ATOM 669 C CA . ASN A 1 83 ? -10.305 6.986 0.946 1.00 91.62 83 ASN A CA 1
ATOM 670 C C . ASN A 1 83 ? -10.796 5.598 1.336 1.00 91.62 83 ASN A C 1
ATOM 672 O O . ASN A 1 83 ? -10.025 4.646 1.282 1.00 91.62 83 ASN A O 1
ATOM 676 N N . LEU A 1 84 ? -12.074 5.456 1.696 1.00 92.44 84 LEU A N 1
ATOM 677 C CA . LEU A 1 84 ? -12.640 4.152 2.012 1.00 92.44 84 LEU A CA 1
ATOM 678 C C . LEU A 1 84 ? -12.681 3.245 0.783 1.00 92.44 84 LEU A C 1
ATOM 680 O O . LEU A 1 84 ? -12.296 2.087 0.880 1.00 92.44 84 LEU A O 1
ATOM 684 N N . ASP A 1 85 ? -13.098 3.768 -0.370 1.00 90.25 85 ASP A N 1
ATOM 685 C CA . ASP A 1 85 ? -13.068 3.018 -1.631 1.00 90.25 85 ASP A CA 1
ATOM 686 C C . ASP A 1 85 ? -11.636 2.598 -2.000 1.00 90.25 85 ASP A C 1
ATOM 688 O O . ASP A 1 85 ? -11.399 1.454 -2.389 1.00 90.25 85 ASP A O 1
ATOM 692 N N . TYR A 1 86 ? -10.663 3.494 -1.800 1.00 88.56 86 TYR A N 1
ATOM 693 C CA . TYR A 1 86 ? -9.247 3.179 -1.970 1.00 88.56 86 TYR A CA 1
ATOM 694 C C . TYR A 1 86 ? -8.799 2.040 -1.039 1.00 88.56 86 TYR A C 1
ATOM 696 O O . TYR A 1 86 ? -8.296 1.028 -1.517 1.00 88.56 86 TYR A O 1
ATOM 704 N N . LEU A 1 87 ? -9.035 2.156 0.271 1.00 88.44 87 LEU A N 1
ATOM 705 C CA . LEU A 1 87 ? -8.652 1.145 1.263 1.00 88.44 87 LEU A CA 1
ATOM 706 C C . LEU A 1 87 ? -9.351 -0.206 1.035 1.00 88.44 87 LEU A C 1
ATOM 708 O O . LEU A 1 87 ? -8.732 -1.257 1.169 1.00 88.44 87 LEU A O 1
ATOM 712 N N . LEU A 1 88 ? -10.625 -0.206 0.647 1.00 89.50 88 LEU A N 1
ATOM 713 C CA . LEU A 1 88 ? -11.363 -1.432 0.340 1.00 89.50 88 LEU A CA 1
ATOM 714 C C . LEU A 1 88 ? -10.748 -2.172 -0.850 1.00 89.50 88 LEU A C 1
ATOM 716 O O . LEU A 1 88 ? -10.450 -3.361 -0.742 1.00 89.50 88 LEU A O 1
ATOM 720 N N . LYS A 1 89 ? -10.480 -1.458 -1.952 1.00 84.50 89 LYS A N 1
ATOM 721 C CA . LYS A 1 89 ? -9.791 -2.017 -3.127 1.00 84.50 89 LYS A CA 1
ATOM 722 C C . LYS A 1 89 ? -8.413 -2.551 -2.763 1.00 84.50 89 LYS A C 1
ATOM 724 O O . LYS A 1 89 ? -8.067 -3.655 -3.168 1.00 84.50 89 LYS A O 1
ATOM 729 N N . MET A 1 90 ? -7.674 -1.787 -1.963 1.00 77.44 90 MET A N 1
ATOM 730 C CA . MET A 1 90 ? -6.344 -2.149 -1.490 1.00 77.44 90 MET A CA 1
ATOM 731 C C . MET A 1 90 ? -6.305 -3.471 -0.725 1.00 77.44 90 MET A C 1
ATOM 733 O O . MET A 1 90 ? -5.359 -4.237 -0.856 1.00 77.44 90 MET A O 1
ATOM 737 N N . HIS A 1 91 ? -7.328 -3.738 0.078 1.00 78.19 91 HIS A N 1
ATOM 738 C CA . HIS A 1 91 ? -7.403 -4.939 0.902 1.00 78.19 91 HIS A CA 1
ATOM 739 C C . HIS A 1 91 ? -8.241 -6.059 0.264 1.00 78.19 91 HIS A C 1
ATOM 741 O O . HIS A 1 91 ? -8.521 -7.057 0.922 1.00 78.19 91 HIS A O 1
ATOM 747 N N . GLY A 1 92 ? -8.676 -5.901 -0.994 1.00 82.25 92 GLY A N 1
ATOM 748 C CA . GLY A 1 92 ? -9.551 -6.868 -1.663 1.00 82.25 92 GLY A CA 1
ATOM 749 C C . GLY A 1 92 ? -10.911 -7.052 -0.973 1.00 82.25 92 GLY A C 1
ATOM 750 O O . GLY A 1 92 ? -11.547 -8.090 -1.139 1.00 82.25 92 GLY A O 1
ATOM 751 N N . LEU A 1 93 ? -11.356 -6.066 -0.189 1.00 88.69 93 LEU A N 1
ATOM 752 C CA . LEU A 1 93 ? -12.589 -6.119 0.592 1.00 88.69 93 LEU A CA 1
ATOM 753 C C . LEU A 1 93 ? -13.725 -5.408 -0.136 1.00 88.69 93 LEU A C 1
ATOM 755 O O . LEU A 1 93 ? -13.550 -4.349 -0.740 1.00 88.69 93 LEU A O 1
ATOM 759 N N . ARG A 1 94 ? -14.937 -5.946 -0.019 1.00 93.50 94 ARG A N 1
ATOM 760 C CA . ARG A 1 94 ? -16.154 -5.234 -0.415 1.00 93.50 94 ARG A CA 1
ATOM 761 C C . ARG A 1 94 ? -16.659 -4.405 0.757 1.00 93.50 94 ARG A C 1
ATOM 763 O O . ARG A 1 94 ? -16.434 -4.723 1.922 1.00 93.50 94 ARG A O 1
ATOM 770 N N . ILE A 1 95 ? -17.439 -3.372 0.450 1.00 92.69 95 ILE A N 1
ATOM 771 C CA . ILE A 1 95 ? -18.075 -2.545 1.484 1.00 92.69 95 ILE A CA 1
ATOM 772 C C . ILE A 1 95 ? -18.978 -3.364 2.421 1.00 92.69 95 ILE A C 1
ATOM 774 O O . ILE A 1 95 ? -19.064 -3.045 3.600 1.00 92.69 95 ILE A O 1
ATOM 778 N N . SER A 1 96 ? -19.595 -4.443 1.922 1.00 92.25 96 SER A N 1
ATOM 779 C CA . SER A 1 96 ? -20.375 -5.382 2.737 1.00 92.25 96 SER A CA 1
ATOM 780 C C . SER A 1 96 ? -19.517 -6.108 3.769 1.00 92.25 96 SER A C 1
ATOM 782 O O . SER A 1 96 ? -19.956 -6.296 4.897 1.00 92.25 96 SER A O 1
ATOM 784 N N . ASP A 1 97 ? -18.293 -6.479 3.388 1.00 93.44 97 ASP A N 1
ATOM 785 C CA . ASP A 1 97 ? -17.361 -7.190 4.262 1.00 93.44 97 ASP A CA 1
ATOM 786 C C . ASP A 1 97 ? -16.891 -6.234 5.380 1.00 93.44 97 ASP A C 1
ATOM 788 O O . ASP A 1 97 ? -16.819 -6.603 6.548 1.00 93.44 97 ASP A O 1
ATOM 792 N N . LEU A 1 98 ? -16.682 -4.951 5.056 1.00 93.81 98 LEU A N 1
ATOM 793 C CA . LEU A 1 98 ? -16.425 -3.914 6.060 1.00 93.81 98 LEU A CA 1
ATOM 794 C C . LEU A 1 98 ? -17.619 -3.685 6.998 1.00 93.81 98 LEU A C 1
ATOM 796 O O . LEU A 1 98 ? -17.428 -3.499 8.197 1.00 93.81 98 LEU A O 1
ATOM 800 N N . GLU A 1 99 ? -18.844 -3.656 6.477 1.00 94.44 99 GLU A N 1
ATOM 801 C CA . GLU A 1 99 ? -20.046 -3.487 7.301 1.00 94.44 99 GLU A CA 1
ATOM 802 C C . GLU A 1 99 ? -20.218 -4.636 8.300 1.00 94.44 99 GLU A C 1
ATOM 804 O O . GLU A 1 99 ? -20.559 -4.390 9.460 1.00 94.44 99 GLU A O 1
ATOM 809 N N . GLU A 1 100 ? -19.897 -5.860 7.883 1.00 93.06 100 GLU A N 1
ATOM 810 C CA . GLU A 1 100 ? -19.836 -7.031 8.755 1.00 93.06 100 GLU A CA 1
ATOM 811 C C . GLU A 1 100 ? -18.763 -6.872 9.843 1.00 93.06 100 GLU A C 1
ATOM 813 O O . GLU A 1 100 ? -19.075 -7.004 11.027 1.00 93.06 100 GLU A O 1
ATOM 818 N N . LEU A 1 101 ? -17.535 -6.482 9.475 1.00 91.25 101 LEU A N 1
ATOM 819 C CA . LEU A 1 101 ? -16.440 -6.234 10.429 1.00 91.25 101 LEU A CA 1
ATOM 820 C C . LEU A 1 101 ? -16.770 -5.134 11.450 1.00 91.25 101 LEU A C 1
ATOM 822 O O . LEU A 1 101 ? -16.343 -5.189 12.603 1.00 91.25 101 LEU A O 1
ATOM 826 N N . LEU A 1 102 ? -17.530 -4.122 11.035 1.00 90.44 102 LEU A N 1
ATOM 827 C CA . LEU A 1 102 ? -17.975 -3.031 11.900 1.00 90.44 102 LEU A CA 1
ATOM 828 C C . LEU A 1 102 ? -19.180 -3.406 12.776 1.00 90.44 102 LEU A C 1
ATOM 830 O O . LEU A 1 102 ? -19.521 -2.638 13.683 1.00 90.44 102 LEU A O 1
ATOM 834 N N . GLY A 1 103 ? -19.834 -4.540 12.506 1.00 90.62 103 GLY A N 1
ATOM 835 C CA . GLY A 1 103 ? -21.066 -4.957 13.172 1.00 90.62 103 GLY A CA 1
ATOM 836 C C . GLY A 1 103 ? -22.251 -4.034 12.869 1.00 90.62 103 GLY A C 1
ATOM 837 O O . GLY A 1 103 ? -23.085 -3.795 13.744 1.00 90.62 103 GLY A O 1
ATOM 838 N N . VAL A 1 104 ? -22.315 -3.464 11.660 1.00 92.31 104 VAL A N 1
ATOM 839 C CA . VAL A 1 104 ? -23.391 -2.556 11.228 1.00 92.31 104 VAL A CA 1
ATOM 840 C C . VAL A 1 104 ? -24.259 -3.184 10.139 1.00 92.31 104 VAL A C 1
ATOM 842 O O . VAL A 1 104 ? -23.867 -4.120 9.452 1.00 92.31 104 VAL A O 1
ATOM 845 N N . SER A 1 105 ? -25.476 -2.662 9.966 1.00 91.75 105 SER A N 1
ATOM 846 C CA . SER A 1 105 ? -26.404 -3.171 8.951 1.00 91.75 105 SER A CA 1
ATOM 847 C C . SER A 1 105 ? -25.890 -2.943 7.530 1.00 91.75 105 SER A C 1
ATOM 849 O O . SER A 1 105 ? -25.362 -1.867 7.240 1.00 91.75 105 SER A O 1
ATOM 851 N N . ALA A 1 106 ? -26.200 -3.869 6.624 1.00 90.50 106 ALA A N 1
ATOM 852 C CA . ALA A 1 106 ? -25.867 -3.740 5.212 1.00 90.50 106 ALA A CA 1
ATOM 853 C C . ALA A 1 106 ? -26.351 -2.410 4.586 1.00 90.50 106 ALA A C 1
ATOM 855 O O . ALA A 1 106 ? -27.475 -1.920 4.794 1.00 90.50 106 ALA A O 1
ATOM 856 N N . GLY A 1 107 ? -25.468 -1.805 3.803 1.00 87.75 107 GLY A N 1
ATOM 857 C CA . GLY A 1 107 ? -25.604 -0.496 3.182 1.00 87.75 107 GLY A CA 1
ATOM 858 C C . GLY A 1 107 ? -25.595 0.687 4.152 1.00 87.75 107 GLY A C 1
ATOM 859 O O . GLY A 1 107 ? -25.878 1.805 3.721 1.00 87.75 107 GLY A O 1
ATOM 860 N N . TYR A 1 108 ? -25.357 0.487 5.455 1.00 91.12 108 TYR A N 1
ATOM 861 C CA . TYR A 1 108 ? -25.212 1.601 6.391 1.00 91.12 108 TYR A CA 1
ATOM 862 C C . TYR A 1 108 ? -24.093 2.524 5.934 1.00 91.12 108 TYR A C 1
ATOM 864 O O . TYR A 1 108 ? -24.366 3.697 5.706 1.00 91.12 108 TYR A O 1
ATOM 872 N N . VAL A 1 109 ? -22.891 1.978 5.734 1.00 90.12 109 VAL A N 1
ATOM 873 C CA . VAL A 1 109 ? -21.691 2.734 5.373 1.00 90.12 109 VAL A CA 1
ATOM 874 C C . VAL A 1 109 ? -21.859 3.356 3.997 1.00 90.12 109 VAL A C 1
ATOM 876 O O . VAL A 1 109 ? -21.633 4.553 3.846 1.00 90.12 109 VAL A O 1
ATOM 879 N N . SER A 1 110 ? -22.339 2.591 3.012 1.00 85.62 110 SER A N 1
ATOM 880 C CA . SER A 1 110 ? -22.498 3.086 1.638 1.00 85.62 110 SER A CA 1
ATOM 881 C C . SER A 1 110 ? -23.459 4.277 1.534 1.00 85.62 110 SER A C 1
ATOM 883 O O . SER A 1 110 ? -23.218 5.205 0.762 1.00 85.62 110 SER A O 1
ATOM 885 N N . ARG A 1 111 ? -24.527 4.296 2.345 1.00 87.12 111 ARG A N 1
ATOM 886 C CA . ARG A 1 111 ? -25.484 5.410 2.393 1.00 87.12 111 ARG A CA 1
ATOM 887 C C . ARG A 1 111 ? -24.922 6.653 3.078 1.00 87.12 111 ARG A C 1
ATOM 889 O O . ARG A 1 111 ? -25.312 7.748 2.693 1.00 87.12 111 ARG A O 1
ATOM 896 N N . THR A 1 112 ? -24.060 6.514 4.085 1.00 86.31 112 THR A N 1
ATOM 897 C CA . THR A 1 112 ? -23.523 7.654 4.858 1.00 86.31 112 THR A CA 1
ATOM 898 C C . THR A 1 112 ? -22.267 8.271 4.266 1.00 86.31 112 THR A C 1
ATOM 900 O O . THR A 1 112 ? -22.036 9.451 4.501 1.00 86.31 112 THR A O 1
ATOM 903 N N . VAL A 1 113 ? -21.449 7.517 3.529 1.00 84.69 113 VAL A N 1
ATOM 904 C CA . VAL A 1 113 ? -20.224 8.061 2.907 1.00 84.69 113 VAL A CA 1
ATOM 905 C C . VAL A 1 113 ? -20.470 8.690 1.535 1.00 84.69 113 VAL A C 1
ATOM 907 O O . VAL A 1 113 ? -19.557 9.270 0.955 1.00 84.69 113 VAL A O 1
ATOM 910 N N . ASN A 1 114 ? -21.696 8.588 1.012 1.00 79.12 114 ASN A N 1
ATOM 911 C CA . ASN A 1 114 ? -22.087 9.232 -0.236 1.00 79.12 114 ASN A CA 1
ATOM 912 C C . ASN A 1 114 ? -21.999 10.772 -0.092 1.00 79.12 114 ASN A C 1
ATOM 914 O O . ASN A 1 114 ? -22.591 11.303 0.851 1.00 79.12 114 ASN A O 1
ATOM 918 N N . PRO A 1 115 ? -21.328 11.493 -1.016 1.00 69.81 115 PRO A N 1
ATOM 919 C CA . PRO A 1 115 ? -21.224 12.956 -0.990 1.00 69.81 115 PRO A CA 1
ATOM 920 C C . PRO A 1 115 ? -22.568 13.692 -0.893 1.00 69.81 115 PRO A C 1
ATOM 922 O O . PRO A 1 115 ? -22.644 14.752 -0.276 1.00 69.81 115 PRO A O 1
ATOM 925 N N . ASP A 1 116 ? -23.633 13.115 -1.455 1.00 71.00 116 ASP A N 1
ATOM 926 C CA . ASP A 1 116 ? -24.980 13.699 -1.454 1.00 71.00 116 ASP A CA 1
ATOM 927 C C . ASP A 1 116 ? -25.773 13.394 -0.166 1.00 71.00 116 ASP A C 1
ATOM 929 O O . ASP A 1 116 ? -26.901 13.864 0.029 1.00 71.00 116 ASP A O 1
ATOM 933 N N . SER A 1 117 ? -25.212 12.586 0.738 1.00 75.31 117 SER A N 1
ATOM 934 C CA . SER A 1 117 ? -25.862 12.214 1.990 1.00 75.31 117 SER A CA 1
ATOM 935 C C . SER A 1 117 ? -25.833 13.356 3.003 1.00 75.31 117 SER A C 1
ATOM 937 O O . SER A 1 117 ? -24.787 13.879 3.378 1.00 75.31 117 SER A O 1
ATOM 939 N N . LYS A 1 118 ? -27.002 13.668 3.574 1.00 71.94 118 LYS A N 1
ATOM 940 C CA . LYS A 1 118 ? -27.109 14.544 4.756 1.00 71.94 118 LYS A CA 1
ATOM 941 C C . LYS A 1 118 ? -26.689 13.854 6.060 1.00 71.94 118 LYS A C 1
ATOM 943 O O . LYS A 1 118 ? -26.593 14.513 7.091 1.00 71.94 118 LYS A O 1
ATOM 948 N N . LYS A 1 119 ? -26.507 12.531 6.045 1.00 78.31 119 LYS A N 1
ATOM 949 C CA . LYS A 1 119 ? -26.081 11.731 7.200 1.00 78.31 119 LYS A CA 1
ATOM 950 C C . LYS A 1 119 ? -24.594 11.425 7.080 1.00 78.31 119 LYS A C 1
ATOM 952 O O . LYS A 1 119 ? -24.161 11.013 6.010 1.00 78.31 119 LYS A O 1
ATOM 957 N N . ARG A 1 120 ? -23.856 11.540 8.184 1.00 80.81 120 ARG A N 1
ATOM 958 C CA . ARG A 1 120 ? -22.438 11.165 8.275 1.00 80.81 120 ARG A CA 1
ATOM 959 C C . ARG A 1 120 ? -22.253 9.938 9.157 1.00 80.81 120 ARG A C 1
ATOM 961 O O . ARG A 1 120 ? -23.104 9.638 9.996 1.00 80.81 120 ARG A O 1
ATOM 968 N N . LEU A 1 121 ? -21.139 9.235 8.969 1.00 87.88 121 LEU A N 1
ATOM 969 C CA . LEU A 1 121 ? -20.726 8.189 9.900 1.00 87.88 121 LEU A CA 1
ATOM 970 C C . LEU A 1 121 ? -20.450 8.801 11.273 1.00 87.88 121 LEU A C 1
ATOM 972 O O . LEU A 1 121 ? -19.917 9.905 11.364 1.00 87.88 121 LEU A O 1
ATOM 976 N N . SER A 1 122 ? -20.794 8.087 12.341 1.00 86.38 122 SER A N 1
ATOM 977 C CA . SER A 1 122 ? -20.392 8.508 13.679 1.00 86.38 122 SER A CA 1
ATOM 978 C C . SER A 1 122 ? -18.872 8.415 13.823 1.00 86.38 122 SER A C 1
ATOM 980 O O . SER A 1 122 ? -18.234 7.552 13.218 1.00 86.38 122 SER A O 1
ATOM 982 N N . VAL A 1 123 ? -18.298 9.275 14.666 1.00 84.56 123 VAL A N 1
ATOM 983 C CA . VAL A 1 123 ? -16.862 9.263 14.998 1.00 84.56 123 VAL A CA 1
ATOM 984 C C . VAL A 1 123 ? -16.398 7.883 15.467 1.00 84.56 123 VAL A C 1
ATOM 986 O O . VAL A 1 123 ? -15.314 7.442 15.101 1.00 84.56 123 VAL A O 1
ATOM 989 N N . ASP A 1 124 ? -17.250 7.168 16.204 1.00 83.81 124 ASP A N 1
ATOM 990 C CA . ASP A 1 124 ? -16.994 5.793 16.639 1.00 83.81 124 ASP A CA 1
ATOM 991 C C . ASP A 1 124 ? -16.718 4.843 15.466 1.00 83.81 124 ASP A C 1
ATOM 993 O O . ASP A 1 124 ? -15.773 4.053 15.506 1.00 83.81 124 ASP A O 1
ATOM 997 N N . ILE A 1 125 ? -17.531 4.942 14.410 1.00 89.31 125 ILE A N 1
ATOM 998 C CA . ILE A 1 125 ? -17.389 4.114 13.214 1.00 89.31 125 ILE A CA 1
ATOM 999 C C . ILE A 1 125 ? -16.163 4.543 12.410 1.00 89.31 125 ILE A C 1
ATOM 1001 O O . ILE A 1 125 ? -15.408 3.680 11.975 1.00 89.31 125 ILE A O 1
ATOM 1005 N N . VAL A 1 126 ? -15.913 5.847 12.262 1.00 89.19 126 VAL A N 1
ATOM 1006 C CA . VAL A 1 126 ? -14.705 6.349 11.580 1.00 89.19 126 VAL A CA 1
ATOM 1007 C C . VAL A 1 126 ? -13.436 5.861 12.284 1.00 89.19 126 VAL A C 1
ATOM 1009 O O . VAL A 1 126 ? -12.513 5.387 11.630 1.00 89.19 126 VAL A O 1
ATOM 1012 N N . TRP A 1 127 ? -13.406 5.898 13.616 1.00 85.44 127 TRP A N 1
ATOM 1013 C CA . TRP A 1 127 ? -12.290 5.372 14.398 1.00 85.44 127 TRP A CA 1
ATOM 1014 C C . TRP A 1 127 ? -12.126 3.855 14.242 1.00 85.44 127 TRP A C 1
ATOM 1016 O O . TRP A 1 127 ? -11.009 3.371 14.088 1.00 85.44 127 TRP A O 1
ATOM 1026 N N . LYS A 1 128 ? -13.222 3.084 14.232 1.00 86.25 128 LYS A N 1
ATOM 1027 C CA . LYS A 1 128 ? -13.157 1.634 13.978 1.00 86.25 128 LYS A CA 1
ATOM 1028 C C . LYS A 1 128 ? -12.604 1.325 12.587 1.00 86.25 128 LYS A C 1
ATOM 1030 O O . LYS A 1 128 ? -11.763 0.444 12.465 1.00 86.25 128 LYS A O 1
ATOM 1035 N N . ILE A 1 129 ? -13.031 2.066 11.563 1.00 90.50 129 ILE A N 1
ATOM 1036 C CA . ILE A 1 129 ? -12.478 1.971 10.204 1.00 90.50 129 ILE A CA 1
ATOM 1037 C C . ILE A 1 129 ? -10.970 2.239 10.242 1.00 90.50 129 ILE A C 1
ATOM 1039 O O . ILE A 1 129 ? -10.192 1.452 9.710 1.00 90.50 129 ILE A O 1
ATOM 1043 N N . SER A 1 130 ? -10.549 3.306 10.925 1.00 83.25 130 SER A N 1
ATOM 1044 C CA . SER A 1 130 ? -9.132 3.646 11.063 1.00 83.25 130 SER A CA 1
ATOM 1045 C C . SER A 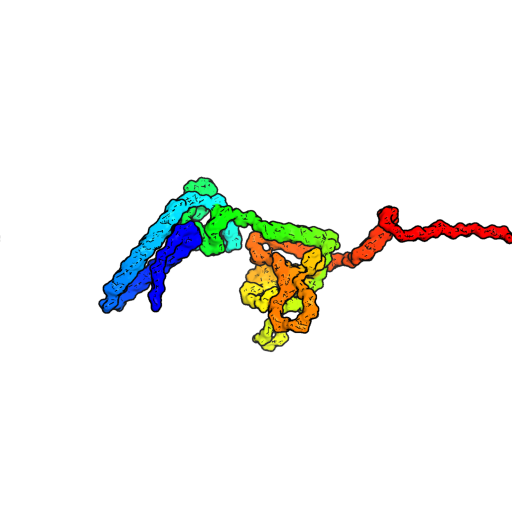1 130 ? -8.337 2.532 11.758 1.00 83.25 130 SER A C 1
ATOM 1047 O O . SER A 1 130 ? -7.222 2.231 11.345 1.00 83.25 130 SER A O 1
ATOM 1049 N N . ALA A 1 131 ? -8.917 1.872 12.763 1.00 78.44 131 ALA A N 1
ATOM 1050 C CA . ALA A 1 131 ? -8.300 0.739 13.446 1.00 78.44 131 ALA A CA 1
ATOM 1051 C C . ALA A 1 131 ? -8.205 -0.514 12.557 1.00 78.44 131 ALA A C 1
ATOM 1053 O O . ALA A 1 131 ? -7.163 -1.164 12.553 1.00 78.44 131 ALA A O 1
ATOM 1054 N N . ILE A 1 132 ? -9.255 -0.829 11.785 1.00 84.69 132 ILE A N 1
ATOM 1055 C CA . ILE A 1 132 ? -9.286 -1.966 10.846 1.00 84.69 132 ILE A CA 1
ATOM 1056 C C . ILE A 1 132 ? -8.202 -1.810 9.776 1.00 84.69 132 ILE A C 1
ATOM 1058 O O . ILE A 1 132 ? -7.443 -2.741 9.525 1.00 84.69 132 ILE A O 1
ATOM 1062 N N . PHE A 1 133 ? -8.103 -0.622 9.178 1.00 83.88 133 PHE A N 1
ATOM 1063 C CA . PHE A 1 133 ? -7.142 -0.341 8.107 1.00 83.88 133 PHE A CA 1
ATOM 1064 C C . PHE A 1 133 ? -5.784 0.164 8.608 1.00 83.88 133 PHE A C 1
ATOM 1066 O O . PHE A 1 133 ? -4.903 0.443 7.800 1.00 83.88 133 PHE A O 1
ATOM 1073 N N . GLN A 1 134 ? -5.604 0.278 9.927 1.00 79.94 134 GLN A N 1
ATOM 1074 C CA . GLN A 1 134 ? -4.386 0.784 10.570 1.00 79.94 134 GLN A CA 1
ATOM 1075 C C . GLN A 1 134 ? -3.934 2.159 10.039 1.00 79.94 134 GLN A C 1
ATOM 1077 O O . GLN A 1 134 ? -2.748 2.409 9.840 1.00 79.94 134 GLN A O 1
ATOM 1082 N N . VAL A 1 135 ? -4.889 3.068 9.829 1.00 81.56 135 VAL A N 1
ATOM 1083 C CA . VAL A 1 135 ? -4.643 4.453 9.396 1.00 81.56 135 VAL A CA 1
ATOM 1084 C C . VAL A 1 135 ? -5.010 5.447 10.495 1.00 81.56 135 VAL A C 1
ATOM 1086 O O . VAL A 1 135 ? -5.861 5.182 11.352 1.00 81.56 135 VAL A O 1
ATOM 1089 N N . ASN A 1 136 ? -4.379 6.620 10.473 1.00 78.44 136 ASN A N 1
ATOM 1090 C CA . ASN A 1 136 ? -4.773 7.719 11.346 1.00 78.44 136 ASN A CA 1
ATOM 1091 C C . ASN A 1 136 ? -6.155 8.252 10.919 1.00 78.44 136 ASN A C 1
ATOM 1093 O O . ASN A 1 136 ? -6.442 8.370 9.729 1.00 78.44 136 ASN A O 1
ATOM 1097 N N . VAL A 1 137 ? -7.011 8.580 11.892 1.00 83.00 137 VAL A N 1
ATOM 1098 C CA . VAL A 1 137 ? -8.315 9.214 11.637 1.00 83.00 137 VAL A CA 1
ATOM 1099 C C . VAL A 1 137 ? -8.145 10.566 10.944 1.00 83.00 137 VAL A C 1
ATOM 1101 O O . VAL A 1 137 ? -8.897 10.864 10.021 1.00 83.00 137 VAL A O 1
ATOM 1104 N N . ASP A 1 138 ? -7.153 11.361 11.347 1.00 80.44 138 ASP A N 1
ATOM 1105 C CA . ASP A 1 138 ? -6.896 12.667 10.738 1.00 80.44 138 ASP A CA 1
ATOM 1106 C C . ASP A 1 138 ? -6.517 12.518 9.260 1.00 80.44 138 ASP A C 1
ATOM 1108 O O . ASP A 1 138 ? -7.044 13.244 8.420 1.00 80.44 138 ASP A O 1
ATOM 1112 N N . ASP A 1 139 ? -5.685 11.530 8.926 1.00 82.12 139 ASP A N 1
ATOM 1113 C CA . ASP A 1 139 ? -5.288 11.249 7.543 1.00 82.12 139 ASP A CA 1
ATOM 1114 C C . ASP A 1 139 ? -6.480 10.734 6.729 1.00 82.12 139 ASP A C 1
ATOM 1116 O O . ASP A 1 139 ? -6.745 11.220 5.632 1.00 82.12 139 ASP A O 1
ATOM 1120 N N . LEU A 1 140 ? -7.260 9.813 7.305 1.00 86.00 140 LEU A N 1
ATOM 1121 C CA . LEU A 1 140 ? -8.462 9.250 6.688 1.00 86.00 140 LEU A CA 1
ATOM 1122 C C . LEU A 1 140 ? -9.501 10.324 6.324 1.00 86.00 140 LEU A C 1
ATOM 1124 O O . LEU A 1 140 ? -10.252 10.143 5.364 1.00 86.00 140 LEU A O 1
ATOM 1128 N N . LEU A 1 141 ? -9.567 11.419 7.084 1.00 85.94 141 LEU A N 1
ATOM 1129 C CA . LEU A 1 141 ? -10.523 12.503 6.865 1.00 85.94 141 LEU A CA 1
ATOM 1130 C C . LEU A 1 141 ? -9.973 13.635 5.992 1.00 85.94 141 LEU A C 1
ATOM 1132 O O . LEU A 1 141 ? -10.735 14.213 5.214 1.00 85.94 141 LEU A O 1
ATOM 1136 N N . ASN A 1 142 ? -8.679 13.948 6.112 1.00 81.69 142 ASN A N 1
ATOM 1137 C CA . ASN A 1 142 ? -8.105 15.191 5.588 1.00 81.69 142 ASN A CA 1
ATOM 1138 C C . ASN A 1 142 ? -7.099 15.002 4.443 1.00 81.69 142 ASN A C 1
ATOM 1140 O O . ASN A 1 142 ? -6.796 15.978 3.756 1.00 81.69 142 ASN A O 1
ATOM 1144 N N . ILE A 1 143 ? -6.588 13.790 4.219 1.00 81.56 143 ILE A N 1
ATOM 1145 C CA . ILE A 1 143 ? -5.621 13.491 3.155 1.00 81.56 143 ILE A CA 1
ATOM 1146 C C . ILE A 1 143 ? -6.310 12.658 2.080 1.00 81.56 143 ILE A C 1
ATOM 1148 O O . ILE A 1 143 ? -6.972 11.678 2.389 1.00 81.56 143 ILE A O 1
ATOM 1152 N N . ASP A 1 144 ? -6.142 13.015 0.810 1.00 84.88 144 ASP A N 1
ATOM 1153 C CA . ASP A 1 144 ? -6.629 12.199 -0.303 1.00 84.88 144 ASP A CA 1
ATOM 1154 C C . ASP A 1 144 ? -5.650 11.051 -0.591 1.00 84.88 144 ASP A C 1
ATOM 1156 O O . ASP A 1 144 ? -4.580 11.269 -1.162 1.00 84.88 144 ASP A O 1
ATOM 1160 N N . PHE A 1 145 ? -6.010 9.821 -0.219 1.00 82.00 145 PHE A N 1
ATOM 1161 C CA . PHE A 1 145 ? -5.164 8.638 -0.426 1.00 82.00 145 PHE A CA 1
ATOM 1162 C C . PHE A 1 145 ? -4.986 8.266 -1.901 1.00 82.00 145 PHE A C 1
ATOM 1164 O O . PHE A 1 145 ? -4.113 7.466 -2.238 1.00 82.00 145 PHE A O 1
ATOM 1171 N N . GLN A 1 146 ? -5.784 8.840 -2.803 1.00 78.31 146 GLN A N 1
ATOM 1172 C CA . GLN A 1 146 ? -5.642 8.601 -4.238 1.00 78.31 146 GLN A CA 1
ATOM 1173 C C . GLN A 1 146 ? -4.490 9.413 -4.843 1.00 78.31 146 GLN A C 1
ATOM 1175 O O . GLN A 1 146 ? -3.931 9.020 -5.880 1.00 78.31 146 GLN A O 1
ATOM 1180 N N . ILE A 1 147 ? -4.118 10.522 -4.192 1.00 76.19 147 ILE A N 1
ATOM 1181 C CA . ILE A 1 147 ? -2.998 11.368 -4.591 1.00 76.19 147 ILE A CA 1
ATOM 1182 C C . ILE A 1 147 ? -1.697 10.690 -4.132 1.00 76.19 147 ILE A C 1
ATOM 1184 O O . ILE A 1 147 ? -1.507 10.477 -2.935 1.00 76.19 147 ILE A O 1
ATOM 1188 N N . PRO A 1 148 ? -0.787 10.331 -5.061 1.00 69.94 148 PRO A N 1
ATOM 1189 C CA . PRO A 1 148 ? 0.522 9.797 -4.700 1.00 69.94 148 PRO A CA 1
ATOM 1190 C C . PRO A 1 148 ? 1.269 10.752 -3.767 1.00 69.94 148 PRO A C 1
ATOM 1192 O O . PRO A 1 148 ? 1.230 11.969 -3.960 1.00 69.94 148 PRO A O 1
ATOM 1195 N N . THR A 1 149 ? 2.013 10.209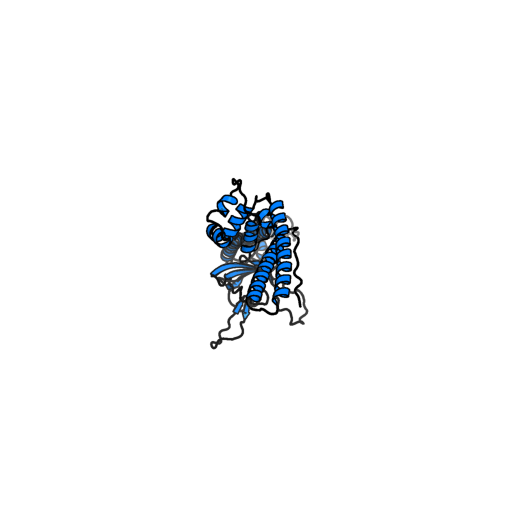 -2.807 1.00 73.56 149 THR A N 1
ATOM 1196 C CA . THR A 1 149 ? 2.980 11.009 -2.048 1.00 73.56 149 THR A CA 1
ATOM 1197 C C . THR A 1 149 ? 4.045 11.577 -2.989 1.00 73.56 149 THR A C 1
ATOM 1199 O O . THR A 1 149 ? 4.312 11.006 -4.049 1.00 73.56 149 THR A O 1
ATOM 1202 N N . GLN A 1 150 ? 4.689 12.684 -2.601 1.00 77.50 150 GLN A N 1
ATOM 1203 C CA . GLN A 1 150 ? 5.800 13.240 -3.383 1.00 77.50 150 GLN A CA 1
ATOM 1204 C C . GLN A 1 150 ? 6.896 12.188 -3.608 1.00 77.50 150 GLN A C 1
ATOM 1206 O O . GLN A 1 150 ? 7.360 12.043 -4.729 1.00 77.50 150 GLN A O 1
ATOM 1211 N N . SER A 1 151 ? 7.202 11.366 -2.600 1.00 77.12 151 SER A N 1
ATOM 1212 C CA . SER A 1 151 ? 8.147 10.251 -2.729 1.00 77.12 151 SER A CA 1
ATOM 1213 C C . SER A 1 151 ? 7.735 9.246 -3.811 1.00 77.12 151 SER A C 1
ATOM 1215 O O . SER A 1 151 ? 8.565 8.858 -4.626 1.00 77.12 151 SER A O 1
ATOM 1217 N N . LEU A 1 152 ? 6.454 8.857 -3.886 1.00 80.12 152 LEU A N 1
ATOM 1218 C CA . LEU A 1 152 ? 5.974 7.980 -4.960 1.00 80.12 152 LEU A CA 1
ATOM 1219 C C . LEU A 1 152 ? 6.052 8.677 -6.330 1.00 80.12 152 LEU A C 1
ATOM 1221 O O . LEU A 1 152 ? 6.422 8.046 -7.318 1.00 80.12 152 LEU A O 1
ATOM 1225 N N . CYS A 1 153 ? 5.748 9.976 -6.403 1.00 83.25 153 CYS A N 1
ATOM 1226 C CA . CYS A 1 153 ? 5.941 10.769 -7.620 1.00 83.25 153 CYS A CA 1
ATOM 1227 C C . CYS A 1 153 ? 7.411 10.802 -8.065 1.00 83.25 153 CYS A C 1
ATOM 1229 O O . CYS A 1 153 ? 7.675 10.625 -9.255 1.00 83.25 153 CYS A O 1
ATOM 1231 N N . ASP A 1 154 ? 8.343 10.993 -7.132 1.00 86.19 154 ASP A N 1
ATOM 1232 C CA . ASP A 1 154 ? 9.782 11.054 -7.394 1.00 86.19 154 ASP A CA 1
ATOM 1233 C C . ASP A 1 154 ? 10.298 9.706 -7.906 1.00 86.19 154 ASP A C 1
ATOM 1235 O O . ASP A 1 154 ? 10.972 9.657 -8.934 1.00 86.19 154 ASP A O 1
ATOM 1239 N N . VAL A 1 155 ? 9.895 8.599 -7.270 1.00 87.69 155 VAL A N 1
ATOM 1240 C CA . VAL A 1 155 ? 10.238 7.246 -7.731 1.00 87.69 155 VAL A CA 1
ATOM 1241 C C . VAL A 1 155 ? 9.639 6.982 -9.118 1.00 87.69 155 VAL A C 1
ATOM 1243 O O . VAL A 1 155 ? 10.341 6.525 -10.015 1.00 87.69 155 VAL A O 1
ATOM 1246 N N . ILE A 1 156 ? 8.374 7.337 -9.371 1.00 87.38 156 ILE A N 1
ATOM 1247 C CA . ILE A 1 156 ? 7.770 7.192 -10.708 1.00 87.38 156 ILE A CA 1
ATOM 1248 C C . ILE A 1 156 ? 8.531 8.015 -11.761 1.00 87.38 156 ILE A C 1
ATOM 1250 O O . ILE A 1 156 ? 8.726 7.545 -12.885 1.00 87.38 156 ILE A O 1
ATOM 1254 N N . ALA A 1 157 ? 8.937 9.245 -11.437 1.00 89.69 157 ALA A N 1
ATOM 1255 C CA . ALA A 1 157 ? 9.722 10.089 -12.334 1.00 89.69 157 ALA A CA 1
ATOM 1256 C C . ALA A 1 157 ? 11.101 9.478 -12.615 1.00 89.69 157 ALA A C 1
ATOM 1258 O O . ALA A 1 157 ? 11.533 9.448 -13.769 1.00 89.69 157 ALA A O 1
ATOM 1259 N N . PHE A 1 158 ? 11.739 8.924 -11.586 1.00 92.31 158 PHE A N 1
ATOM 1260 C CA . PHE A 1 158 ? 12.990 8.193 -11.703 1.00 92.31 158 PHE A CA 1
ATOM 1261 C C . PHE A 1 158 ? 12.861 6.979 -12.640 1.00 92.31 158 PHE A C 1
ATOM 1263 O O . PHE A 1 158 ? 13.621 6.887 -13.600 1.00 92.31 158 PHE A O 1
ATOM 1270 N N . PHE A 1 159 ? 11.849 6.117 -12.473 1.00 91.88 159 PHE A N 1
ATOM 1271 C CA . PHE A 1 159 ? 11.627 4.972 -13.376 1.00 91.88 159 PHE A CA 1
ATOM 1272 C C . PHE A 1 159 ? 11.353 5.388 -14.820 1.00 91.88 159 PHE A C 1
ATOM 1274 O O . PHE A 1 159 ? 11.806 4.721 -15.747 1.00 91.88 159 PHE A O 1
ATOM 1281 N N . LYS A 1 160 ? 10.628 6.493 -15.037 1.00 92.31 160 LYS A N 1
ATOM 1282 C CA . LYS A 1 160 ? 10.406 7.024 -16.391 1.00 92.31 160 LYS A CA 1
ATOM 1283 C C . LYS A 1 160 ? 11.720 7.426 -17.054 1.00 92.31 160 LYS A C 1
ATOM 1285 O O . LYS A 1 160 ? 11.925 7.078 -18.213 1.00 92.31 160 LYS A O 1
ATOM 1290 N N . LYS A 1 161 ? 12.596 8.123 -16.323 1.00 94.88 161 LYS A N 1
ATOM 1291 C CA . LYS A 1 161 ? 13.919 8.518 -16.819 1.00 94.88 161 LYS A CA 1
ATOM 1292 C C . LYS A 1 161 ? 14.797 7.292 -17.073 1.00 94.88 161 LYS A C 1
ATOM 1294 O O . LYS A 1 161 ? 15.326 7.158 -18.167 1.00 94.88 161 LYS A O 1
ATOM 1299 N N . LEU A 1 162 ? 14.869 6.369 -16.114 1.00 94.19 162 LEU A N 1
ATOM 1300 C CA . LEU A 1 162 ? 15.676 5.152 -16.219 1.00 94.19 162 LEU A CA 1
ATOM 1301 C C . LEU A 1 162 ? 15.244 4.277 -17.404 1.00 94.19 162 LEU A C 1
ATOM 1303 O O . LEU A 1 162 ? 16.082 3.779 -18.152 1.00 94.19 162 LEU A O 1
ATOM 1307 N N . LYS A 1 163 ? 13.931 4.134 -17.623 1.00 94.31 163 LYS A N 1
ATOM 1308 C CA . LYS A 1 163 ? 13.397 3.425 -18.789 1.00 94.31 163 LYS A CA 1
ATOM 1309 C C . LYS A 1 163 ? 13.752 4.136 -20.092 1.00 94.31 163 LYS A C 1
ATOM 1311 O O . LYS A 1 163 ? 14.179 3.471 -21.024 1.00 94.31 163 LYS A O 1
ATOM 1316 N N . GLN A 1 164 ? 13.583 5.457 -20.162 1.00 94.19 164 GLN A N 1
ATOM 1317 C CA . GLN A 1 164 ? 13.958 6.226 -21.349 1.00 94.19 164 GLN A CA 1
ATOM 1318 C C . GLN A 1 164 ? 15.445 6.037 -21.677 1.00 94.19 164 GLN A C 1
ATOM 1320 O O . GLN A 1 164 ? 15.786 5.744 -22.815 1.00 94.19 164 GLN A O 1
ATOM 1325 N N . GLU A 1 165 ? 16.317 6.134 -20.674 1.00 92.88 165 GLU A N 1
ATOM 1326 C CA . GLU A 1 165 ? 17.760 5.939 -20.837 1.00 92.88 165 GLU A CA 1
ATOM 1327 C C . GLU A 1 165 ? 18.111 4.494 -21.252 1.00 92.88 165 GLU A C 1
ATOM 1329 O O . GLU A 1 165 ? 19.052 4.277 -22.015 1.00 92.88 165 GLU A O 1
ATOM 1334 N N . THR A 1 166 ? 17.309 3.511 -20.829 1.00 92.06 166 THR A N 1
ATOM 1335 C CA . THR A 1 166 ? 17.414 2.114 -21.285 1.00 92.06 166 THR A CA 1
ATOM 1336 C C . THR A 1 166 ? 16.974 1.954 -22.745 1.00 92.06 166 THR A C 1
ATOM 1338 O O . THR A 1 166 ? 17.710 1.376 -23.536 1.00 92.06 166 THR A O 1
ATOM 1341 N N . ASP A 1 167 ? 15.818 2.510 -23.131 1.00 90.31 167 ASP A N 1
ATOM 1342 C CA . ASP A 1 167 ? 15.291 2.443 -24.506 1.00 90.31 167 ASP A CA 1
ATOM 1343 C C . ASP A 1 167 ? 16.207 3.167 -25.515 1.00 90.31 167 ASP A C 1
ATOM 1345 O O . ASP A 1 167 ? 16.310 2.780 -26.678 1.00 90.31 167 ASP A O 1
ATOM 1349 N N . GLU A 1 168 ? 16.857 4.252 -25.082 1.00 89.31 168 GLU A N 1
ATOM 1350 C CA . GLU A 1 168 ? 17.818 5.026 -25.877 1.00 89.31 168 GLU A CA 1
ATOM 1351 C C . GLU A 1 168 ? 19.223 4.397 -25.892 1.00 89.31 168 GLU A C 1
ATOM 1353 O O . GLU A 1 168 ? 20.133 4.952 -26.515 1.00 89.31 168 GLU A O 1
ATOM 1358 N N . ALA A 1 169 ? 19.408 3.259 -25.209 1.00 83.94 169 ALA A N 1
ATOM 1359 C CA . ALA A 1 169 ? 20.685 2.572 -25.030 1.00 83.94 169 ALA A CA 1
ATOM 1360 C C . ALA A 1 169 ? 21.801 3.496 -24.500 1.00 83.94 169 ALA A C 1
ATOM 1362 O O . ALA A 1 169 ? 22.966 3.363 -24.874 1.00 83.94 169 ALA A O 1
ATOM 1363 N N . THR A 1 170 ? 21.443 4.465 -23.648 1.00 85.38 170 THR A N 1
ATOM 1364 C CA . THR A 1 170 ? 22.410 5.303 -22.917 1.00 85.38 170 THR A CA 1
ATOM 1365 C C . THR A 1 170 ? 22.834 4.652 -21.605 1.00 85.38 170 THR A C 1
ATOM 1367 O O . THR A 1 170 ? 23.932 4.912 -21.118 1.00 85.38 170 THR A O 1
ATOM 1370 N N . ILE A 1 171 ? 21.989 3.769 -21.068 1.00 88.25 171 ILE A N 1
ATOM 1371 C CA . ILE A 1 171 ? 22.314 2.853 -19.979 1.00 88.25 171 ILE A CA 1
ATOM 1372 C C . ILE A 1 171 ? 22.316 1.428 -20.529 1.00 88.25 171 ILE A C 1
ATOM 1374 O O . ILE A 1 171 ? 21.371 1.003 -21.194 1.00 88.25 171 ILE A O 1
ATOM 1378 N N . HIS A 1 172 ? 23.371 0.684 -20.208 1.00 87.44 172 HIS A N 1
ATOM 1379 C CA . HIS A 1 172 ? 23.509 -0.720 -20.573 1.00 87.44 172 HIS A CA 1
ATOM 1380 C C . HIS A 1 172 ? 23.327 -1.599 -19.344 1.00 87.44 172 HIS A C 1
ATOM 1382 O O . HIS A 1 172 ? 23.965 -1.386 -18.311 1.00 87.44 172 HIS A O 1
ATOM 1388 N N . TRP A 1 173 ? 22.457 -2.593 -19.484 1.00 90.62 173 TRP A N 1
ATOM 1389 C CA . TRP A 1 173 ? 22.166 -3.550 -18.432 1.00 90.62 173 TRP A CA 1
ATOM 1390 C C . TRP A 1 173 ? 22.950 -4.834 -18.662 1.00 90.62 173 TRP A C 1
ATOM 1392 O O . TRP A 1 173 ? 22.910 -5.418 -19.741 1.00 90.62 173 TRP A O 1
ATOM 1402 N N . ASN A 1 174 ? 23.636 -5.286 -17.622 1.00 87.06 174 ASN A N 1
ATOM 1403 C CA . ASN A 1 174 ? 24.365 -6.537 -17.592 1.00 87.06 174 ASN A CA 1
ATOM 1404 C C . ASN A 1 174 ? 23.516 -7.583 -16.873 1.00 87.06 174 ASN A C 1
ATOM 1406 O O . ASN A 1 174 ? 23.172 -7.408 -15.700 1.00 87.06 174 ASN A O 1
ATOM 1410 N N . ASN A 1 175 ? 23.205 -8.674 -17.567 1.00 87.19 175 ASN A N 1
ATOM 1411 C CA . ASN A 1 175 ? 22.566 -9.838 -16.966 1.00 87.19 175 ASN A CA 1
ATOM 1412 C C . ASN A 1 175 ? 23.559 -10.502 -15.989 1.00 87.19 175 ASN A C 1
ATOM 1414 O O . ASN A 1 175 ? 24.629 -10.955 -16.391 1.00 87.19 175 ASN A O 1
ATOM 1418 N N . GLN A 1 176 ? 23.212 -10.514 -14.702 1.00 79.50 176 GLN A N 1
ATOM 1419 C CA . GLN A 1 176 ? 23.995 -11.119 -13.617 1.00 79.50 176 GLN A CA 1
ATOM 1420 C C . GLN A 1 176 ? 23.624 -12.592 -13.381 1.00 79.50 176 GLN A C 1
ATOM 1422 O O . GLN A 1 176 ? 24.176 -13.248 -12.500 1.00 79.50 176 GLN A O 1
ATOM 1427 N N . GLY A 1 177 ? 22.676 -13.107 -14.163 1.00 75.25 177 GLY A N 1
ATOM 1428 C CA . GLY A 1 177 ? 22.073 -14.415 -14.015 1.00 75.25 177 GLY A CA 1
ATOM 1429 C C . GLY A 1 177 ? 21.168 -14.521 -12.792 1.00 75.25 177 GLY A C 1
ATOM 1430 O O . GLY A 1 177 ? 20.894 -13.563 -12.066 1.00 75.25 177 GLY A O 1
ATOM 1431 N N . ASN A 1 178 ? 20.713 -15.745 -12.565 1.00 71.56 178 ASN A N 1
ATOM 1432 C CA . ASN A 1 178 ? 19.983 -16.171 -11.374 1.00 71.56 178 ASN A CA 1
ATOM 1433 C C . ASN A 1 178 ? 20.751 -17.238 -10.570 1.00 71.56 178 ASN A C 1
ATOM 1435 O O . ASN A 1 178 ? 20.175 -17.869 -9.683 1.00 71.56 178 ASN A O 1
ATOM 1439 N N . LYS A 1 179 ? 22.038 -17.465 -10.891 1.00 54.91 179 LYS A N 1
ATOM 1440 C CA . LYS A 1 179 ? 22.903 -18.472 -10.257 1.00 54.91 179 LYS A CA 1
ATOM 1441 C C . LYS A 1 179 ? 24.216 -17.879 -9.744 1.00 54.91 179 LYS A C 1
ATOM 1443 O O . LYS A 1 179 ? 24.839 -17.039 -10.378 1.00 54.91 179 LYS A O 1
ATOM 1448 N N . GLU A 1 180 ? 24.586 -18.389 -8.579 1.00 50.81 180 GLU A N 1
ATOM 1449 C CA . GLU A 1 180 ? 25.496 -17.905 -7.537 1.00 50.81 180 GLU A CA 1
ATOM 1450 C C . GLU A 1 180 ? 26.905 -17.385 -7.837 1.00 50.81 180 GLU A C 1
ATOM 1452 O O . GLU A 1 180 ? 27.493 -16.814 -6.926 1.00 50.81 180 GLU A O 1
ATOM 1457 N N . GLU A 1 181 ? 27.511 -17.565 -9.002 1.00 50.41 181 GLU A N 1
ATOM 1458 C CA . GLU A 1 181 ? 28.966 -17.777 -8.942 1.00 50.41 181 GLU A CA 1
ATOM 1459 C C . GLU A 1 181 ? 29.887 -16.555 -8.821 1.00 50.41 181 GLU A C 1
ATOM 1461 O O . GLU A 1 181 ? 31.061 -16.810 -8.635 1.00 50.41 181 GLU A O 1
ATOM 1466 N N . ASP A 1 182 ? 29.434 -15.290 -8.781 1.00 45.97 182 ASP A N 1
ATOM 1467 C CA . ASP A 1 182 ? 30.324 -14.193 -8.302 1.00 45.97 182 ASP A CA 1
ATOM 1468 C C . ASP A 1 182 ? 29.638 -12.862 -7.894 1.00 45.97 182 ASP A C 1
ATOM 1470 O O . ASP A 1 182 ? 30.244 -12.041 -7.204 1.00 45.97 182 ASP A O 1
ATOM 1474 N N . HIS A 1 183 ? 28.364 -12.621 -8.239 1.00 47.44 183 HIS A N 1
ATOM 1475 C CA . HIS A 1 183 ? 27.675 -11.348 -7.912 1.00 47.44 183 HIS A CA 1
ATOM 1476 C C . HIS A 1 183 ? 26.303 -11.493 -7.240 1.00 47.44 183 HIS A C 1
ATOM 1478 O O . HIS A 1 183 ? 25.693 -10.508 -6.831 1.00 47.44 183 HIS A O 1
ATOM 1484 N N . VAL A 1 184 ? 25.833 -12.728 -7.058 1.00 50.97 184 VAL A N 1
ATOM 1485 C CA . VAL A 1 184 ? 24.523 -13.034 -6.466 1.00 50.97 184 VAL A CA 1
ATOM 1486 C C . VAL A 1 184 ? 24.627 -13.224 -4.939 1.00 50.97 184 VAL A C 1
ATOM 1488 O O . VAL A 1 184 ? 23.651 -13.013 -4.226 1.00 50.97 184 VAL A O 1
ATOM 1491 N N . GLY A 1 185 ? 25.820 -13.489 -4.389 1.00 52.34 185 GLY A N 1
ATOM 1492 C CA . GLY A 1 185 ? 26.039 -13.669 -2.942 1.00 52.34 185 GLY A CA 1
ATOM 1493 C C . GLY A 1 185 ? 25.718 -12.455 -2.052 1.00 52.34 185 GLY A C 1
ATOM 1494 O O . GLY A 1 185 ? 25.561 -12.616 -0.847 1.00 52.34 185 GLY A O 1
ATOM 1495 N N . ILE A 1 186 ? 25.567 -11.248 -2.618 1.00 57.97 186 ILE A N 1
ATOM 1496 C CA . ILE A 1 186 ? 25.148 -10.050 -1.861 1.00 57.97 186 ILE A CA 1
ATOM 1497 C C . ILE A 1 186 ? 23.642 -10.029 -1.550 1.00 57.97 186 ILE A C 1
ATOM 1499 O O . ILE A 1 186 ? 23.222 -9.371 -0.603 1.00 57.97 186 ILE A O 1
ATOM 1503 N N . PHE A 1 187 ? 22.829 -10.745 -2.335 1.00 63.38 187 PHE A N 1
ATOM 1504 C CA . PHE A 1 187 ? 21.371 -10.797 -2.173 1.00 63.38 187 PHE A CA 1
ATOM 1505 C C . PHE A 1 187 ? 20.895 -12.086 -1.492 1.00 63.38 187 PHE A C 1
ATOM 1507 O O . PHE A 1 187 ? 19.759 -12.141 -1.018 1.00 63.38 187 PHE A O 1
ATOM 1514 N N . PHE A 1 188 ? 21.738 -13.123 -1.436 1.00 59.66 188 PHE A N 1
ATOM 1515 C CA . PHE A 1 188 ? 21.368 -14.458 -0.968 1.00 59.66 188 PHE A CA 1
ATOM 1516 C C . PHE A 1 188 ? 22.273 -14.935 0.162 1.00 59.66 188 PHE A C 1
ATOM 1518 O O . PHE A 1 188 ? 23.495 -14.889 0.062 1.00 59.66 188 PHE A O 1
ATOM 1525 N N . ARG A 1 189 ? 21.657 -15.466 1.222 1.00 60.34 189 ARG A N 1
ATOM 1526 C CA . ARG A 1 189 ? 22.345 -16.173 2.304 1.00 60.34 189 ARG A CA 1
ATOM 1527 C C . ARG A 1 189 ? 22.146 -17.679 2.157 1.00 60.34 189 ARG A C 1
ATOM 1529 O O . ARG A 1 189 ? 21.016 -18.138 1.976 1.00 60.34 189 ARG A O 1
ATOM 1536 N N . GLU A 1 190 ? 23.233 -18.436 2.293 1.00 55.53 190 GLU A N 1
ATOM 1537 C CA . GLU A 1 190 ? 23.199 -19.895 2.434 1.00 55.53 190 GLU A CA 1
ATOM 1538 C C . GLU A 1 190 ? 22.482 -20.263 3.744 1.00 55.53 190 GLU A C 1
ATOM 1540 O O . GLU A 1 190 ? 22.848 -19.801 4.826 1.00 55.53 190 GLU A O 1
ATOM 1545 N N . LEU A 1 191 ? 21.421 -21.060 3.654 1.00 56.75 191 LEU A N 1
ATOM 1546 C CA . LEU A 1 191 ? 20.772 -21.668 4.809 1.00 56.75 191 LEU A CA 1
ATOM 1547 C C . LEU A 1 191 ? 21.641 -22.845 5.259 1.00 56.75 191 LEU A C 1
ATOM 1549 O O . LEU A 1 191 ? 21.860 -23.774 4.480 1.00 56.75 191 LEU A O 1
ATOM 1553 N N . GLU A 1 192 ? 22.118 -22.808 6.505 1.00 51.53 192 GLU A N 1
ATOM 1554 C CA . GLU A 1 192 ? 22.885 -23.912 7.088 1.00 51.53 192 GLU A CA 1
ATOM 1555 C C . GLU A 1 192 ? 22.107 -25.239 6.988 1.00 51.53 192 GLU A C 1
ATOM 1557 O O . GLU A 1 192 ? 20.889 -25.299 7.187 1.00 51.53 192 GLU A O 1
ATOM 1562 N N . GLU A 1 193 ? 22.831 -26.302 6.629 1.00 52.06 193 GLU A N 1
ATOM 1563 C CA . GLU A 1 193 ? 22.315 -27.633 6.304 1.00 52.06 193 GLU A CA 1
ATOM 1564 C C . GLU A 1 193 ? 21.396 -28.209 7.397 1.00 52.06 193 GLU A C 1
ATOM 1566 O O . GLU A 1 193 ? 21.839 -28.653 8.455 1.00 52.06 193 GLU A O 1
ATOM 1571 N N . GLY A 1 194 ? 20.095 -28.285 7.106 1.00 46.84 194 GLY A N 1
ATOM 1572 C CA . GLY A 1 194 ? 19.122 -29.060 7.888 1.00 46.84 194 GLY A CA 1
ATOM 1573 C C . GLY A 1 194 ? 18.598 -30.317 7.179 1.00 46.84 194 GLY A C 1
ATOM 1574 O O . GLY A 1 194 ? 17.733 -31.007 7.717 1.00 46.84 194 GLY A O 1
ATOM 1575 N N . GLY A 1 195 ? 19.056 -30.607 5.955 1.00 45.41 195 GLY A N 1
ATOM 1576 C CA . GLY A 1 195 ? 18.521 -31.670 5.099 1.00 45.41 195 GLY A CA 1
ATOM 1577 C C . GLY A 1 195 ? 19.572 -32.712 4.718 1.00 45.41 195 GLY A C 1
ATOM 1578 O O . GLY A 1 195 ? 20.646 -32.369 4.245 1.00 45.41 195 GLY A O 1
ATOM 1579 N N . LEU A 1 196 ? 19.230 -33.993 4.873 1.00 45.97 196 LEU A N 1
ATOM 1580 C CA . LEU A 1 196 ? 20.049 -35.186 4.583 1.00 45.97 196 LEU A CA 1
ATOM 1581 C C . LEU A 1 196 ? 20.512 -35.347 3.111 1.00 45.97 196 LEU A C 1
ATOM 1583 O O . LEU A 1 196 ? 21.039 -36.402 2.764 1.00 45.97 196 LEU A O 1
ATOM 1587 N N . ASP A 1 197 ? 20.291 -34.360 2.238 1.00 56.88 197 ASP A N 1
ATOM 1588 C CA . ASP A 1 197 ? 20.552 -34.445 0.794 1.00 56.88 197 ASP A CA 1
ATOM 1589 C C . ASP A 1 197 ? 21.813 -33.690 0.326 1.00 56.88 197 ASP A C 1
ATOM 1591 O O . ASP A 1 197 ? 22.212 -33.856 -0.825 1.00 56.88 197 ASP A O 1
ATOM 1595 N N . GLY A 1 198 ? 22.472 -32.914 1.201 1.00 51.19 198 GLY A N 1
ATOM 1596 C CA . GLY A 1 198 ? 23.681 -32.148 0.858 1.00 51.19 198 GLY A CA 1
ATOM 1597 C C . GLY A 1 198 ? 23.443 -31.039 -0.175 1.00 51.19 198 GLY A C 1
ATOM 1598 O O . GLY A 1 198 ? 24.392 -30.530 -0.771 1.00 51.19 198 GLY A O 1
ATOM 1599 N N . THR A 1 199 ? 22.180 -30.676 -0.427 1.00 47.91 199 THR A N 1
ATOM 1600 C CA . THR A 1 199 ? 21.823 -29.608 -1.362 1.00 47.91 199 THR A CA 1
ATOM 1601 C C . THR A 1 199 ? 21.808 -28.285 -0.610 1.00 47.91 199 THR A C 1
ATOM 1603 O O . THR A 1 199 ? 20.954 -28.059 0.251 1.00 47.91 199 THR A O 1
ATOM 1606 N N . LYS A 1 200 ? 22.734 -27.389 -0.957 1.00 51.00 200 LYS A N 1
ATOM 1607 C CA . LYS A 1 200 ? 22.753 -26.022 -0.431 1.00 51.00 200 LYS A CA 1
ATOM 1608 C C . LYS A 1 200 ? 21.455 -25.302 -0.805 1.00 51.00 200 LYS A C 1
ATOM 1610 O O . LYS A 1 200 ? 21.032 -25.331 -1.962 1.00 51.00 200 LYS A O 1
ATOM 1615 N N . ARG A 1 201 ? 20.792 -24.689 0.179 1.00 51.12 201 ARG A N 1
ATOM 1616 C CA . ARG A 1 201 ? 19.568 -23.897 -0.018 1.00 51.12 201 ARG A CA 1
ATOM 1617 C C . ARG A 1 201 ? 19.878 -22.447 0.288 1.00 51.12 201 ARG A C 1
ATOM 1619 O O . ARG A 1 201 ? 20.508 -22.165 1.296 1.00 51.12 201 ARG A O 1
ATOM 1626 N N . TYR A 1 202 ? 19.390 -21.537 -0.540 1.00 53.91 202 TYR A N 1
ATOM 1627 C CA . TYR A 1 202 ? 19.660 -20.111 -0.399 1.00 53.91 202 TYR A CA 1
ATOM 1628 C C . TYR A 1 202 ? 18.362 -19.354 -0.179 1.00 53.91 202 TYR A C 1
ATOM 1630 O O . TYR A 1 202 ? 17.338 -19.680 -0.783 1.00 53.91 202 TYR A O 1
ATOM 1638 N N . LYS A 1 203 ? 18.399 -18.348 0.695 1.00 58.06 203 LYS A N 1
ATOM 1639 C CA . LYS A 1 203 ? 17.276 -17.443 0.941 1.00 58.06 203 LYS A CA 1
ATOM 1640 C C . LYS A 1 203 ? 17.703 -16.005 0.681 1.00 58.06 203 LYS A C 1
ATOM 1642 O O . LYS A 1 203 ? 18.791 -15.596 1.078 1.00 58.06 203 LYS A O 1
ATOM 1647 N N . TYR A 1 204 ? 16.819 -15.257 0.031 1.00 61.47 204 TYR A N 1
ATOM 1648 C CA . TYR A 1 204 ? 16.950 -13.818 -0.143 1.00 61.47 204 TYR A CA 1
ATOM 1649 C C . TYR A 1 204 ? 17.100 -13.112 1.217 1.00 61.47 204 TYR A C 1
ATOM 1651 O O . TYR A 1 204 ? 16.272 -13.321 2.109 1.00 61.47 204 TYR A O 1
ATOM 1659 N N . ALA A 1 205 ? 18.173 -12.337 1.400 1.00 60.41 205 ALA A N 1
ATOM 1660 C CA . ALA A 1 205 ? 18.495 -11.660 2.663 1.00 60.41 205 ALA A CA 1
ATOM 1661 C C . ALA A 1 205 ? 19.363 -10.395 2.452 1.00 60.41 205 ALA A C 1
ATOM 1663 O O . ALA A 1 205 ? 20.500 -10.343 2.928 1.00 60.41 205 ALA A O 1
ATOM 1664 N N . PRO A 1 206 ? 18.845 -9.368 1.755 1.00 56.97 206 PRO A N 1
ATOM 1665 C CA . PRO A 1 206 ? 19.545 -8.114 1.455 1.00 56.97 206 PRO A CA 1
ATOM 1666 C C . PRO A 1 206 ? 19.667 -7.165 2.664 1.00 56.97 206 PRO A C 1
ATOM 1668 O O . PRO A 1 206 ? 20.047 -6.021 2.486 1.00 56.97 206 PRO A O 1
ATOM 1671 N N . ASP A 1 207 ? 19.293 -7.572 3.875 1.00 53.78 207 ASP A N 1
ATOM 1672 C CA . ASP A 1 207 ? 19.389 -6.792 5.125 1.00 53.78 207 ASP A CA 1
ATOM 1673 C C . ASP A 1 207 ? 20.088 -7.598 6.239 1.00 53.78 207 ASP A C 1
ATOM 1675 O O . ASP A 1 207 ? 19.952 -7.327 7.434 1.00 53.78 207 ASP A O 1
ATOM 1679 N N . GLY A 1 208 ? 20.765 -8.687 5.860 1.00 48.53 208 GLY A N 1
ATOM 1680 C CA . GLY A 1 208 ? 21.423 -9.579 6.807 1.00 48.53 208 GLY A CA 1
ATOM 1681 C C . GLY A 1 208 ? 20.470 -10.360 7.721 1.00 48.53 208 GLY A C 1
ATOM 1682 O O . GLY A 1 208 ? 20.942 -11.133 8.561 1.00 48.53 208 GLY A O 1
ATOM 1683 N N . ASN A 1 209 ? 19.152 -10.238 7.565 1.00 43.22 209 ASN A N 1
ATOM 1684 C CA . ASN A 1 209 ? 18.167 -10.979 8.337 1.00 43.22 209 ASN A CA 1
ATOM 1685 C C . ASN A 1 209 ? 17.152 -11.580 7.379 1.00 43.22 209 ASN A C 1
ATOM 1687 O O . ASN A 1 209 ? 16.242 -10.915 6.909 1.00 43.22 209 ASN A O 1
ATOM 1691 N N . ALA A 1 210 ? 17.267 -12.882 7.125 1.00 44.88 210 ALA A N 1
ATOM 1692 C CA . ALA A 1 210 ? 16.300 -13.611 6.322 1.00 44.88 210 ALA A CA 1
ATOM 1693 C C . ALA A 1 210 ? 14.943 -13.673 7.053 1.00 44.88 210 ALA A C 1
ATOM 1695 O O . ALA A 1 210 ? 14.580 -14.709 7.608 1.00 44.88 210 ALA A O 1
ATOM 1696 N N . ASN A 1 211 ? 14.194 -12.570 7.076 1.00 38.91 211 ASN A N 1
ATOM 1697 C CA . ASN A 1 211 ? 12.943 -12.432 7.802 1.00 38.91 211 ASN A CA 1
ATOM 1698 C C . ASN A 1 211 ? 11.994 -13.530 7.306 1.00 38.91 211 ASN A C 1
ATOM 1700 O O . ASN A 1 211 ? 11.789 -13.694 6.100 1.00 38.91 211 ASN A O 1
ATOM 1704 N N . GLU A 1 212 ? 11.490 -14.378 8.202 1.00 39.25 212 GLU A N 1
ATOM 1705 C CA . GLU A 1 212 ? 10.647 -15.531 7.835 1.00 39.25 212 GLU A CA 1
ATOM 1706 C C . GLU A 1 212 ? 9.376 -15.110 7.085 1.00 39.25 212 GLU A C 1
ATOM 1708 O O . GLU A 1 212 ? 8.831 -15.897 6.322 1.00 39.25 212 GLU A O 1
ATOM 1713 N N . THR A 1 213 ? 8.972 -13.845 7.218 1.00 37.53 213 THR A N 1
ATOM 1714 C CA . THR A 1 213 ? 7.779 -13.250 6.605 1.00 37.53 213 THR A CA 1
ATOM 1715 C C . THR A 1 213 ? 7.980 -12.668 5.200 1.00 37.53 213 THR A C 1
ATOM 1717 O O . THR A 1 213 ? 6.985 -12.419 4.526 1.00 37.53 213 THR A O 1
ATOM 1720 N N . LYS A 1 214 ? 9.224 -12.456 4.742 1.00 50.09 214 LYS A N 1
ATOM 1721 C CA . LYS A 1 214 ? 9.567 -11.965 3.388 1.00 50.09 214 LYS A CA 1
ATOM 1722 C C . LYS A 1 214 ? 10.319 -13.036 2.589 1.00 50.09 214 LYS A C 1
ATOM 1724 O O . LYS A 1 214 ? 11.365 -12.775 2.002 1.00 50.09 214 LYS A O 1
ATOM 1729 N N . ALA A 1 215 ? 9.850 -14.282 2.610 1.00 49.25 215 ALA A N 1
ATOM 1730 C CA . ALA A 1 215 ? 10.391 -15.283 1.697 1.00 49.25 215 ALA A CA 1
ATOM 1731 C C . ALA A 1 215 ? 9.991 -14.906 0.258 1.00 49.25 215 ALA A C 1
ATOM 1733 O O . ALA A 1 215 ? 8.850 -15.117 -0.141 1.00 49.25 215 ALA A O 1
ATOM 1734 N N . VAL A 1 216 ? 10.923 -14.307 -0.486 1.00 61.28 216 VAL A N 1
ATOM 1735 C CA . VAL A 1 216 ? 10.795 -13.996 -1.916 1.00 61.28 216 VAL A CA 1
ATOM 1736 C C . VAL A 1 216 ? 11.767 -14.865 -2.715 1.00 61.28 216 VAL A C 1
ATOM 1738 O O . VAL A 1 216 ? 12.934 -15.010 -2.346 1.00 61.28 216 VAL A O 1
ATOM 1741 N N . GLY A 1 217 ? 11.271 -15.478 -3.788 1.00 67.31 217 GLY A N 1
ATOM 1742 C CA . GLY A 1 217 ? 12.065 -16.186 -4.791 1.00 67.31 217 GLY A CA 1
ATOM 1743 C C . GLY A 1 217 ? 12.339 -15.298 -6.004 1.00 67.31 217 GLY A C 1
ATOM 1744 O O . GLY A 1 217 ? 11.561 -14.396 -6.296 1.00 67.31 217 GLY A O 1
ATOM 1745 N N . LEU A 1 218 ? 13.431 -15.550 -6.731 1.00 76.81 218 LEU A N 1
ATOM 1746 C CA . LEU A 1 218 ? 13.655 -14.913 -8.033 1.00 76.81 218 LEU A CA 1
ATOM 1747 C C . LEU A 1 218 ? 12.716 -15.515 -9.074 1.00 76.81 218 LEU A C 1
ATOM 1749 O O . LEU A 1 218 ? 12.630 -16.738 -9.193 1.00 76.81 218 LEU A O 1
ATOM 1753 N N . MET A 1 219 ? 12.069 -14.660 -9.865 1.00 81.00 219 MET A N 1
ATOM 1754 C CA . MET A 1 219 ? 11.275 -15.113 -11.014 1.00 81.00 219 MET A CA 1
ATOM 1755 C C . MET A 1 219 ? 12.072 -15.137 -12.325 1.00 81.00 219 MET A C 1
ATOM 1757 O O . MET A 1 219 ? 11.636 -15.764 -13.288 1.00 81.00 219 MET A O 1
ATOM 1761 N N . ASP A 1 220 ? 13.209 -14.439 -12.380 1.00 85.25 220 ASP A N 1
ATOM 1762 C CA . ASP A 1 220 ? 14.060 -14.296 -13.566 1.00 85.25 220 ASP A CA 1
ATOM 1763 C C . ASP A 1 220 ? 15.476 -13.842 -13.136 1.00 85.25 220 ASP A C 1
ATOM 1765 O O . ASP A 1 220 ? 15.770 -13.750 -11.941 1.00 85.25 220 ASP A O 1
ATOM 1769 N N . ASP A 1 221 ? 16.355 -13.583 -14.100 1.00 86.25 221 ASP A N 1
ATOM 1770 C CA . ASP A 1 221 ? 17.710 -13.081 -13.876 1.00 86.25 221 ASP A CA 1
ATOM 1771 C C . ASP A 1 221 ? 17.734 -11.691 -13.230 1.00 86.25 221 ASP A C 1
ATOM 1773 O O . ASP A 1 221 ? 16.853 -10.851 -13.442 1.00 86.25 221 ASP A O 1
ATOM 1777 N N . ILE A 1 222 ? 18.797 -11.437 -12.470 1.00 85.88 222 ILE A N 1
ATOM 1778 C CA . ILE A 1 222 ? 19.101 -10.123 -11.912 1.00 85.88 222 ILE A CA 1
ATOM 1779 C C . ILE A 1 222 ? 19.817 -9.296 -12.977 1.00 85.88 222 ILE A C 1
ATOM 1781 O O . ILE A 1 222 ? 20.717 -9.783 -13.660 1.00 85.88 222 ILE A O 1
ATOM 1785 N N . PHE A 1 223 ? 19.460 -8.021 -13.088 1.00 89.00 223 PHE A N 1
ATOM 1786 C CA . PHE A 1 223 ? 20.105 -7.098 -14.018 1.00 89.00 223 PHE A CA 1
ATOM 1787 C C . PHE A 1 223 ? 20.797 -5.982 -13.268 1.00 89.00 223 PHE A C 1
ATOM 1789 O O . PHE A 1 223 ? 20.240 -5.441 -12.317 1.00 89.00 223 PHE A O 1
ATOM 1796 N N . SER A 1 224 ? 21.988 -5.604 -13.717 1.00 90.06 224 SER A N 1
ATOM 1797 C CA . SER A 1 224 ? 22.731 -4.494 -13.134 1.00 90.06 224 SER A CA 1
ATOM 1798 C C . SER A 1 224 ? 23.076 -3.445 -14.185 1.00 90.06 224 SER A C 1
ATOM 1800 O O . SER A 1 224 ? 23.323 -3.783 -15.337 1.00 90.06 224 SER A O 1
ATOM 1802 N N . ALA A 1 225 ? 23.089 -2.170 -13.813 1.00 90.62 225 ALA A N 1
ATOM 1803 C CA . ALA A 1 225 ? 23.486 -1.085 -14.705 1.00 90.62 225 ALA A CA 1
ATOM 1804 C C . ALA A 1 225 ? 24.246 0.014 -13.958 1.00 90.62 225 ALA A C 1
ATOM 1806 O O . ALA A 1 225 ? 23.816 0.443 -12.887 1.00 90.62 225 ALA A O 1
ATOM 1807 N N . GLU A 1 226 ? 25.349 0.489 -14.536 1.00 89.12 226 GLU A N 1
ATOM 1808 C CA . GLU A 1 226 ? 26.050 1.673 -14.034 1.00 89.12 226 GLU A CA 1
ATOM 1809 C C . GLU A 1 226 ? 25.291 2.928 -14.474 1.00 89.12 226 GLU A C 1
ATOM 1811 O O . GLU A 1 226 ? 24.959 3.093 -15.651 1.00 89.12 226 GLU A O 1
ATOM 1816 N N . THR A 1 227 ? 24.992 3.816 -13.527 1.00 89.25 227 THR A N 1
ATOM 1817 C CA . THR A 1 227 ? 24.202 5.030 -13.773 1.00 89.25 227 THR A CA 1
ATOM 1818 C C . THR A 1 227 ? 24.856 6.251 -13.135 1.00 89.25 227 THR A C 1
ATOM 1820 O O . THR A 1 227 ? 25.808 6.140 -12.371 1.00 89.25 227 THR A O 1
ATOM 1823 N N . SER A 1 228 ? 24.305 7.447 -13.360 1.00 86.81 228 SER A N 1
ATOM 1824 C CA . SER A 1 228 ? 24.810 8.674 -12.722 1.00 86.81 228 SER A CA 1
ATOM 1825 C C . SER A 1 228 ? 24.708 8.680 -11.191 1.00 86.81 228 SER A C 1
ATOM 1827 O O . SER A 1 228 ? 25.291 9.551 -10.552 1.00 86.81 228 SER A O 1
ATOM 1829 N N . ILE A 1 229 ? 23.921 7.772 -10.604 1.00 85.94 229 ILE A N 1
ATOM 1830 C CA . ILE A 1 229 ? 23.803 7.614 -9.149 1.00 85.94 229 ILE A CA 1
ATOM 1831 C C . ILE A 1 229 ? 24.590 6.401 -8.633 1.00 85.94 229 ILE A C 1
ATOM 1833 O O . ILE A 1 229 ? 24.537 6.115 -7.442 1.00 85.94 229 ILE A O 1
ATOM 1837 N N . GLY A 1 230 ? 25.350 5.722 -9.492 1.00 87.69 230 GLY A N 1
ATOM 1838 C CA . GLY A 1 230 ? 26.113 4.513 -9.190 1.00 87.69 230 GLY A CA 1
ATOM 1839 C C . GLY A 1 230 ? 25.481 3.248 -9.768 1.00 87.69 230 GLY A C 1
ATOM 1840 O O . GLY A 1 230 ? 24.501 3.302 -10.522 1.00 87.69 230 GLY A O 1
ATOM 1841 N N . GLN A 1 231 ? 26.052 2.109 -9.387 1.00 89.00 231 GLN A N 1
ATOM 1842 C CA . GLN A 1 231 ? 25.640 0.786 -9.837 1.00 89.00 231 GLN A CA 1
ATOM 1843 C C . GLN A 1 231 ? 24.270 0.414 -9.256 1.00 89.00 231 GLN A C 1
ATOM 1845 O O . GLN A 1 231 ? 24.087 0.335 -8.040 1.00 89.00 231 GLN A O 1
ATOM 1850 N N . LEU A 1 232 ? 23.303 0.163 -10.133 1.00 91.75 232 LEU A N 1
ATOM 1851 C CA . LEU A 1 232 ? 21.965 -0.301 -9.782 1.00 91.75 232 LEU A CA 1
ATOM 1852 C C . LEU A 1 232 ? 21.824 -1.804 -10.013 1.00 91.75 232 LEU A C 1
ATOM 1854 O O . LEU A 1 232 ? 22.495 -2.356 -10.886 1.00 91.75 232 LEU A O 1
ATOM 1858 N N . TYR A 1 233 ? 20.909 -2.426 -9.269 1.00 89.56 233 TYR A N 1
ATOM 1859 C CA . TYR A 1 233 ? 20.463 -3.808 -9.434 1.00 89.56 233 TYR A CA 1
ATOM 1860 C C . TYR A 1 233 ? 18.936 -3.877 -9.447 1.00 89.56 233 TYR A C 1
ATOM 1862 O O . TYR A 1 233 ? 18.287 -3.438 -8.500 1.00 89.56 233 TYR A O 1
ATOM 1870 N N . LEU A 1 234 ? 18.368 -4.443 -10.509 1.00 91.19 234 LEU A N 1
ATOM 1871 C CA . LEU A 1 234 ? 16.941 -4.695 -10.677 1.00 91.19 234 LEU A CA 1
ATOM 1872 C C . LEU A 1 234 ? 16.663 -6.187 -10.487 1.00 91.19 234 LEU A C 1
ATOM 1874 O O . LEU A 1 234 ? 17.163 -7.021 -11.246 1.00 91.19 234 LEU A O 1
ATOM 1878 N N . LEU A 1 235 ? 15.862 -6.504 -9.472 1.00 88.94 235 LEU A N 1
ATOM 1879 C CA . LEU A 1 235 ? 15.550 -7.867 -9.066 1.00 88.94 235 LEU A CA 1
ATOM 1880 C C . LEU A 1 235 ? 14.077 -8.176 -9.342 1.00 88.94 235 LEU A C 1
ATOM 1882 O O . LEU A 1 235 ? 13.201 -7.526 -8.768 1.00 88.94 235 LEU A O 1
ATOM 1886 N N . PRO A 1 236 ? 13.788 -9.169 -10.191 1.00 89.06 236 PRO A N 1
ATOM 1887 C CA . PRO A 1 236 ? 12.444 -9.682 -10.394 1.00 89.06 236 PRO A CA 1
ATOM 1888 C C . PRO A 1 236 ? 12.132 -10.779 -9.355 1.00 89.06 236 PRO A C 1
ATOM 1890 O O . PRO A 1 236 ? 12.807 -11.808 -9.303 1.00 89.06 236 PRO A O 1
ATOM 1893 N N . LEU A 1 237 ? 11.090 -10.584 -8.542 1.00 84.38 237 LEU A N 1
ATOM 1894 C CA . LEU A 1 237 ? 10.789 -11.403 -7.362 1.00 84.38 237 LEU A CA 1
ATOM 1895 C C . LEU A 1 237 ? 9.348 -11.947 -7.354 1.00 84.38 237 LEU A C 1
ATOM 1897 O O . LEU A 1 237 ? 8.441 -11.361 -7.944 1.00 84.38 237 LEU A O 1
ATOM 1901 N N . GLU A 1 238 ? 9.134 -13.042 -6.632 1.00 79.25 238 GLU A N 1
ATOM 1902 C CA . GLU A 1 238 ? 7.830 -13.627 -6.303 1.00 79.25 238 GLU A CA 1
ATOM 1903 C C . GLU A 1 238 ? 7.769 -13.908 -4.799 1.00 79.25 238 GLU A C 1
ATOM 1905 O O . GLU A 1 238 ? 8.671 -14.549 -4.260 1.00 79.25 238 GLU A O 1
ATOM 1910 N N . ASP A 1 239 ? 6.749 -13.403 -4.108 1.00 70.88 239 ASP A N 1
ATOM 1911 C CA . ASP A 1 239 ? 6.595 -13.604 -2.667 1.00 70.88 239 ASP A CA 1
ATOM 1912 C C . ASP A 1 239 ? 6.014 -14.985 -2.315 1.00 70.88 239 ASP A C 1
ATOM 1914 O O . ASP A 1 239 ? 5.618 -15.779 -3.169 1.00 70.88 239 ASP A O 1
ATOM 1918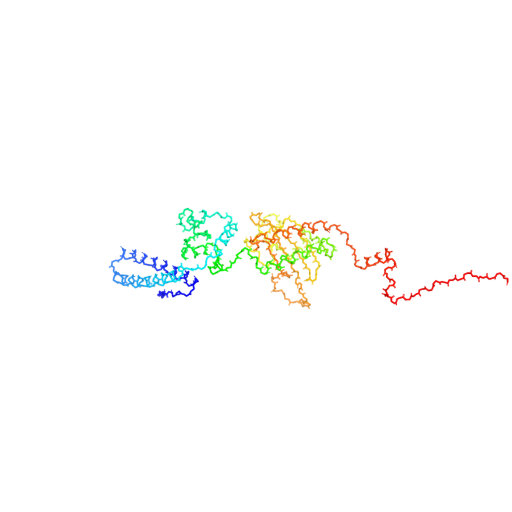 N N . GLN A 1 240 ? 5.935 -15.283 -1.018 1.00 64.06 240 GLN A N 1
ATOM 1919 C CA . GLN A 1 240 ? 5.389 -16.544 -0.509 1.00 64.06 240 GLN A CA 1
ATOM 1920 C C . GLN A 1 240 ? 3.907 -16.793 -0.859 1.00 64.06 240 GLN A C 1
ATOM 1922 O O . GLN A 1 240 ? 3.422 -17.913 -0.692 1.00 64.06 240 GLN A O 1
ATOM 1927 N N . PHE A 1 241 ? 3.179 -15.766 -1.302 1.00 68.06 241 PHE A N 1
ATOM 1928 C CA . PHE A 1 241 ? 1.780 -15.841 -1.719 1.00 68.06 241 PHE A CA 1
ATOM 1929 C C . PHE A 1 241 ? 1.628 -15.941 -3.247 1.00 68.06 241 PHE A C 1
ATOM 1931 O O . PHE A 1 241 ? 0.504 -16.061 -3.739 1.00 68.06 241 PHE A O 1
ATOM 1938 N N . GLY A 1 242 ? 2.737 -15.943 -3.993 1.00 68.44 242 GLY A N 1
ATOM 1939 C CA . GLY A 1 242 ? 2.758 -15.964 -5.454 1.00 68.44 242 GLY A CA 1
ATOM 1940 C C . GLY A 1 242 ? 2.557 -14.587 -6.094 1.00 68.44 242 GLY A C 1
ATOM 1941 O O . GLY A 1 242 ? 2.312 -14.495 -7.303 1.00 68.44 242 GLY A O 1
ATOM 1942 N N . GLU A 1 243 ? 2.625 -13.503 -5.314 1.00 77.94 243 GLU A N 1
ATOM 1943 C CA . GLU A 1 243 ? 2.597 -12.149 -5.854 1.00 77.94 243 GLU A CA 1
ATOM 1944 C C . GLU A 1 243 ? 3.946 -11.804 -6.479 1.00 77.94 243 GLU A C 1
ATOM 1946 O O . GLU A 1 243 ? 5.005 -11.934 -5.868 1.00 77.94 243 GLU A O 1
ATOM 1951 N N . LYS A 1 244 ? 3.902 -11.336 -7.727 1.00 84.62 244 LYS A N 1
ATOM 1952 C CA . LYS A 1 244 ? 5.094 -10.956 -8.488 1.00 84.62 244 LYS A CA 1
ATOM 1953 C C . LYS A 1 244 ? 5.396 -9.483 -8.299 1.00 84.62 244 LYS A C 1
ATOM 1955 O O . LYS A 1 244 ? 4.495 -8.651 -8.427 1.00 84.62 244 LYS A O 1
ATOM 1960 N N . GLY A 1 245 ? 6.662 -9.161 -8.102 1.00 87.56 245 GLY A N 1
ATOM 1961 C CA . GLY A 1 245 ? 7.123 -7.807 -7.856 1.00 87.56 245 GLY A CA 1
ATOM 1962 C C . GLY A 1 245 ? 8.567 -7.584 -8.277 1.00 87.56 245 GLY A C 1
ATOM 1963 O O . GLY A 1 245 ? 9.214 -8.446 -8.867 1.00 87.56 245 GLY A O 1
ATOM 1964 N N . TYR A 1 246 ? 9.049 -6.384 -7.989 1.00 89.94 246 TYR A N 1
ATOM 1965 C CA . TYR A 1 246 ? 10.393 -5.941 -8.305 1.00 89.94 246 TYR A CA 1
ATOM 1966 C C . TYR A 1 246 ? 10.980 -5.175 -7.136 1.00 89.94 246 TYR A C 1
ATOM 1968 O O . TYR A 1 246 ? 10.286 -4.387 -6.486 1.00 89.94 246 TYR A O 1
ATOM 1976 N N . GLU A 1 247 ? 12.280 -5.339 -6.949 1.00 89.00 247 GLU A N 1
ATOM 1977 C CA . GLU A 1 247 ? 13.068 -4.494 -6.067 1.00 89.00 247 GLU A CA 1
ATOM 1978 C C . GLU A 1 247 ? 14.231 -3.886 -6.837 1.00 89.00 247 GLU A C 1
ATOM 1980 O O . GLU A 1 247 ? 14.835 -4.523 -7.703 1.00 89.00 247 GLU A O 1
ATOM 1985 N N . LEU A 1 248 ? 14.503 -2.615 -6.549 1.00 89.75 248 LEU A N 1
ATOM 1986 C CA . LEU A 1 248 ? 15.613 -1.884 -7.134 1.00 89.75 248 LEU A CA 1
ATOM 1987 C C . LEU A 1 248 ? 16.564 -1.458 -6.025 1.00 89.75 248 LEU A C 1
ATOM 1989 O O . LEU A 1 248 ? 16.176 -0.731 -5.109 1.00 89.75 248 LEU A O 1
ATOM 1993 N N . TYR A 1 249 ? 17.813 -1.879 -6.156 1.00 87.94 249 TYR A N 1
ATOM 1994 C CA . TYR A 1 249 ? 18.884 -1.573 -5.227 1.00 87.94 249 TYR A CA 1
ATOM 1995 C C . TYR A 1 249 ? 19.940 -0.696 -5.874 1.00 87.94 249 TYR A C 1
ATOM 1997 O O . TYR A 1 249 ? 20.207 -0.795 -7.072 1.00 87.94 249 TYR A O 1
ATOM 2005 N N . ARG A 1 250 ? 20.579 0.122 -5.048 1.00 88.31 250 ARG A N 1
ATOM 2006 C CA . ARG A 1 250 ? 21.816 0.823 -5.360 1.00 88.31 250 ARG A CA 1
ATOM 2007 C C . ARG A 1 250 ? 22.954 0.180 -4.587 1.00 88.31 250 ARG A C 1
ATOM 2009 O O . ARG A 1 250 ? 22.855 0.007 -3.377 1.00 88.31 250 ARG A O 1
ATOM 2016 N N . TYR A 1 251 ? 24.041 -0.136 -5.272 1.00 84.06 251 TYR A N 1
ATOM 2017 C CA . TYR A 1 251 ? 25.281 -0.536 -4.628 1.00 84.06 251 TYR A CA 1
ATOM 2018 C C . TYR A 1 251 ? 25.930 0.675 -3.963 1.00 84.06 251 TYR A C 1
ATOM 2020 O O . TYR A 1 251 ? 26.161 1.697 -4.614 1.00 84.06 251 TYR A O 1
ATOM 2028 N N . THR A 1 252 ? 26.216 0.568 -2.671 1.00 74.31 252 THR A N 1
ATOM 2029 C CA . THR A 1 252 ? 26.819 1.654 -1.890 1.00 74.31 252 THR A CA 1
ATOM 2030 C C . THR A 1 252 ? 28.302 1.454 -1.623 1.00 74.31 252 THR A C 1
ATOM 2032 O O . THR A 1 252 ? 28.886 2.364 -1.048 1.00 74.31 252 THR A O 1
ATOM 2035 N N . GLY A 1 253 ? 28.872 0.318 -2.061 1.00 64.12 253 GLY A N 1
ATOM 2036 C CA . GLY A 1 253 ? 30.282 -0.082 -2.004 1.00 64.12 253 GLY A CA 1
ATOM 2037 C C . GLY A 1 253 ? 31.161 0.733 -1.061 1.00 64.12 253 GLY A C 1
ATOM 2038 O O . GLY A 1 253 ? 31.530 1.857 -1.389 1.00 64.12 253 GLY A O 1
ATOM 2039 N N . ARG A 1 254 ? 31.554 0.165 0.087 1.00 54.44 254 ARG A N 1
ATOM 2040 C CA . ARG A 1 254 ? 32.516 0.823 0.988 1.00 54.44 254 ARG A CA 1
ATOM 2041 C C . ARG A 1 254 ? 33.760 1.302 0.230 1.00 54.44 254 ARG A C 1
ATOM 2043 O O . ARG A 1 254 ? 34.525 0.490 -0.282 1.00 54.44 254 ARG A O 1
ATOM 2050 N N . GLU A 1 255 ? 34.024 2.608 0.266 1.00 42.47 255 GLU A N 1
ATOM 2051 C CA . GLU A 1 255 ? 35.284 3.211 -0.203 1.00 42.47 255 GLU A CA 1
ATOM 2052 C C . GLU A 1 255 ? 36.457 3.033 0.789 1.00 42.47 255 GLU A C 1
ATOM 2054 O O . GLU A 1 255 ? 37.559 3.536 0.561 1.00 42.47 255 GLU A O 1
ATOM 2059 N N . ASP A 1 256 ? 36.276 2.294 1.886 1.00 40.56 256 ASP A N 1
ATOM 2060 C CA . ASP A 1 256 ? 37.297 2.190 2.925 1.00 40.56 256 ASP A CA 1
ATOM 2061 C C . ASP A 1 256 ? 38.257 1.016 2.687 1.00 40.56 256 ASP A C 1
ATOM 2063 O O . ASP A 1 256 ? 37.998 -0.135 3.041 1.00 40.56 256 ASP A O 1
ATOM 2067 N N . TYR A 1 257 ? 39.441 1.358 2.171 1.00 39.38 257 TYR A N 1
ATOM 2068 C CA . TYR A 1 257 ? 40.692 0.585 2.211 1.00 39.38 257 TYR A CA 1
ATOM 2069 C C . TYR A 1 257 ? 41.186 0.326 3.655 1.00 39.38 257 TYR A C 1
ATOM 2071 O O . TYR A 1 257 ? 42.335 0.588 4.001 1.00 39.38 257 TYR A O 1
ATOM 2079 N N . ASN A 1 258 ? 40.335 -0.208 4.527 1.00 38.78 258 ASN A N 1
ATOM 2080 C CA . ASN A 1 258 ? 40.742 -0.775 5.806 1.00 38.78 258 ASN A CA 1
ATOM 2081 C C . ASN A 1 258 ? 40.050 -2.125 5.995 1.00 38.78 258 ASN A C 1
ATOM 2083 O O . ASN A 1 258 ? 39.023 -2.256 6.658 1.00 38.78 258 ASN A O 1
ATOM 2087 N N . GLN A 1 259 ? 40.679 -3.151 5.416 1.00 39.41 259 GLN A N 1
ATOM 2088 C CA . GLN A 1 259 ? 40.532 -4.548 5.817 1.00 39.41 259 GLN A CA 1
ATOM 2089 C C . GLN A 1 259 ? 40.904 -4.684 7.293 1.00 39.41 259 GLN A C 1
ATOM 2091 O O . GLN A 1 259 ? 42.048 -4.977 7.610 1.00 39.41 259 GLN A O 1
ATOM 2096 N N . ASN A 1 260 ? 39.969 -4.404 8.191 1.00 40.91 260 ASN A N 1
ATOM 2097 C CA . ASN A 1 260 ? 39.945 -4.883 9.568 1.00 40.91 260 ASN A CA 1
ATOM 2098 C C . ASN A 1 260 ? 38.629 -4.423 10.191 1.00 40.91 260 ASN A C 1
ATOM 2100 O O . ASN A 1 260 ? 38.624 -3.439 10.917 1.00 40.91 260 ASN A O 1
ATOM 2104 N N . TYR A 1 261 ? 37.523 -5.106 9.892 1.00 40.34 261 TYR A N 1
ATOM 2105 C CA . TYR A 1 261 ? 36.465 -5.370 10.873 1.00 40.34 261 TYR A CA 1
ATOM 2106 C C . TYR A 1 261 ? 35.462 -6.373 10.285 1.00 40.34 261 TYR A C 1
ATOM 2108 O O . TYR A 1 261 ? 34.617 -6.032 9.461 1.00 40.34 261 TYR A O 1
ATOM 2116 N N . TYR A 1 262 ? 35.580 -7.627 10.720 1.00 42.12 262 TYR A N 1
ATOM 2117 C CA . TYR A 1 262 ? 34.486 -8.595 10.720 1.00 42.12 262 TYR A CA 1
ATOM 2118 C C . TYR A 1 262 ? 33.431 -8.102 11.723 1.00 42.12 262 TYR A C 1
ATOM 2120 O O . TYR A 1 262 ? 33.500 -8.532 12.867 1.00 42.12 262 TYR A O 1
ATOM 2128 N N . ASP A 1 263 ? 32.543 -7.159 11.372 1.00 41.47 263 ASP A N 1
ATOM 2129 C CA . ASP A 1 263 ? 31.317 -6.940 12.177 1.00 41.47 263 ASP A CA 1
ATOM 2130 C C . ASP A 1 263 ? 30.249 -6.010 11.562 1.00 41.47 263 ASP A C 1
ATOM 2132 O O . ASP A 1 263 ? 29.634 -5.193 12.247 1.00 41.47 263 ASP A O 1
ATOM 2136 N N . SER A 1 264 ? 29.978 -6.096 10.261 1.00 43.47 264 SER A N 1
ATOM 2137 C CA . SER A 1 264 ? 28.711 -5.556 9.752 1.00 43.47 264 SER A CA 1
ATOM 2138 C C . SER A 1 264 ? 28.054 -6.575 8.843 1.00 43.47 264 SER A C 1
ATOM 2140 O O . SER A 1 264 ? 28.481 -6.775 7.712 1.00 43.47 264 SER A O 1
ATOM 2142 N N . ASN A 1 265 ? 27.004 -7.208 9.355 1.00 49.88 265 ASN A N 1
ATOM 2143 C CA . ASN A 1 265 ? 26.121 -8.094 8.598 1.00 49.88 265 ASN A CA 1
ATOM 2144 C C . ASN A 1 265 ? 25.200 -7.339 7.619 1.00 49.88 265 ASN A C 1
ATOM 2146 O O . ASN A 1 265 ? 24.321 -7.967 7.035 1.00 49.88 265 ASN A O 1
ATOM 2150 N N . ASP A 1 266 ? 25.365 -6.022 7.476 1.00 50.81 266 ASP A N 1
ATOM 2151 C CA . ASP A 1 266 ? 24.581 -5.203 6.557 1.00 50.81 266 ASP A CA 1
ATOM 2152 C C . ASP A 1 266 ? 25.249 -5.230 5.176 1.00 50.81 266 ASP A C 1
ATOM 2154 O O . ASP A 1 266 ? 26.434 -4.892 5.077 1.00 50.81 266 ASP A O 1
ATOM 2158 N N . PRO A 1 267 ? 24.550 -5.670 4.123 1.00 56.03 267 PRO A N 1
ATOM 2159 C CA . PRO A 1 267 ? 25.112 -5.672 2.782 1.00 56.03 267 PRO A CA 1
ATOM 2160 C C . PRO A 1 267 ? 25.280 -4.243 2.256 1.00 56.03 267 PRO A C 1
ATOM 2162 O O . PRO A 1 267 ? 24.556 -3.327 2.640 1.00 56.03 267 PRO A O 1
ATOM 2165 N N . ASP A 1 268 ? 26.228 -4.063 1.333 1.00 72.00 268 ASP A N 1
ATOM 2166 C CA . ASP A 1 268 ? 26.546 -2.785 0.675 1.00 72.00 268 ASP A CA 1
ATOM 2167 C C . ASP A 1 268 ? 25.466 -2.380 -0.357 1.00 72.00 268 ASP A C 1
ATOM 2169 O O . ASP A 1 268 ? 25.752 -2.086 -1.523 1.00 72.00 268 ASP A O 1
ATOM 2173 N N . LEU A 1 269 ? 24.197 -2.436 0.046 1.00 74.94 269 LEU A N 1
ATOM 2174 C CA . LEU A 1 269 ? 23.026 -2.271 -0.800 1.00 74.94 269 LEU A CA 1
ATOM 2175 C C . LEU A 1 269 ? 21.999 -1.358 -0.128 1.00 74.94 269 LEU A C 1
ATOM 2177 O O . LEU A 1 269 ? 21.556 -1.590 0.991 1.00 74.94 269 LEU A O 1
ATOM 2181 N N . GLU A 1 270 ? 21.572 -0.334 -0.855 1.00 81.38 270 GLU A N 1
ATOM 2182 C CA . GLU A 1 270 ? 20.507 0.583 -0.458 1.00 81.38 270 GLU A CA 1
ATOM 2183 C C . GLU A 1 270 ? 19.256 0.294 -1.297 1.00 81.38 270 GLU A C 1
ATOM 2185 O O . GLU A 1 270 ? 19.294 0.372 -2.528 1.00 81.38 270 GLU A O 1
ATOM 2190 N N . LEU A 1 271 ? 18.140 -0.057 -0.647 1.00 83.81 271 LEU A N 1
ATOM 2191 C CA . LEU A 1 271 ? 16.856 -0.263 -1.322 1.00 83.81 271 LEU A CA 1
ATOM 2192 C C . LEU A 1 271 ? 16.301 1.089 -1.791 1.00 83.81 271 LEU A C 1
ATOM 2194 O O . LEU A 1 271 ? 15.896 1.913 -0.973 1.00 83.81 271 LEU A O 1
ATOM 2198 N N . ILE A 1 272 ? 16.226 1.296 -3.107 1.00 85.88 272 ILE A N 1
ATOM 2199 C CA . ILE A 1 272 ? 15.571 2.474 -3.692 1.00 85.88 272 ILE A CA 1
ATOM 2200 C C . ILE A 1 272 ? 14.055 2.314 -3.599 1.00 85.88 272 ILE A C 1
ATOM 2202 O O . ILE A 1 272 ? 13.344 3.243 -3.214 1.00 85.88 272 ILE A O 1
ATOM 2206 N N . CYS A 1 273 ? 13.543 1.144 -3.987 1.00 85.19 273 CYS A N 1
ATOM 2207 C CA . CYS A 1 273 ? 12.118 0.857 -3.909 1.00 85.19 273 CYS A CA 1
ATOM 2208 C C . CYS A 1 273 ? 11.807 -0.637 -3.989 1.00 85.19 273 CYS A C 1
ATOM 2210 O O . CYS A 1 273 ? 12.493 -1.393 -4.680 1.00 85.19 273 CYS A O 1
ATOM 2212 N N . SER A 1 274 ? 10.681 -1.009 -3.382 1.00 86.06 274 SER A N 1
ATOM 2213 C CA . SER A 1 274 ? 10.045 -2.313 -3.533 1.00 86.06 274 SER A CA 1
ATOM 2214 C C . SER A 1 274 ? 8.616 -2.137 -4.031 1.00 86.06 274 SER A C 1
ATOM 2216 O O . SER A 1 274 ? 7.853 -1.337 -3.485 1.00 86.06 274 SER A O 1
ATOM 2218 N N . THR A 1 275 ? 8.219 -2.877 -5.068 1.00 84.88 275 THR A N 1
ATOM 2219 C CA . THR A 1 275 ? 6.817 -2.859 -5.520 1.00 84.88 275 THR A CA 1
ATOM 2220 C C . THR A 1 275 ? 5.885 -3.526 -4.516 1.00 84.88 275 THR A C 1
ATOM 2222 O O . THR A 1 275 ? 4.690 -3.263 -4.563 1.00 84.88 275 THR A O 1
ATOM 2225 N N . PHE A 1 276 ? 6.411 -4.359 -3.613 1.00 76.75 276 PHE A N 1
ATOM 2226 C CA . PHE A 1 276 ? 5.638 -4.955 -2.520 1.00 76.75 276 PHE A CA 1
ATOM 2227 C C . PHE A 1 276 ? 5.230 -3.909 -1.470 1.00 76.75 276 PHE A C 1
ATOM 2229 O O . PHE A 1 276 ? 4.193 -4.045 -0.823 1.00 76.75 276 PHE A O 1
ATOM 2236 N N . ASP A 1 277 ? 6.001 -2.824 -1.346 1.00 74.00 277 ASP A N 1
ATOM 2237 C CA . ASP A 1 277 ? 5.660 -1.690 -0.484 1.00 74.00 277 ASP A CA 1
ATOM 2238 C C . ASP A 1 277 ? 4.686 -0.712 -1.177 1.00 74.00 277 ASP A C 1
ATOM 2240 O O . ASP A 1 277 ? 3.973 0.047 -0.507 1.00 74.00 277 ASP A O 1
ATOM 2244 N N . ASP A 1 278 ? 4.593 -0.743 -2.516 1.00 72.56 278 ASP A N 1
ATOM 2245 C CA . ASP A 1 278 ? 3.622 0.054 -3.268 1.00 72.56 278 ASP A CA 1
ATOM 2246 C C . ASP A 1 278 ? 2.243 -0.600 -3.298 1.00 72.56 278 ASP A C 1
ATOM 2248 O O . ASP A 1 278 ? 1.791 -1.183 -4.286 1.00 72.56 278 ASP A O 1
ATOM 2252 N N . LYS A 1 279 ? 1.516 -0.353 -2.216 1.00 65.25 279 LYS A N 1
ATOM 2253 C CA . LYS A 1 279 ? 0.094 -0.653 -2.104 1.00 65.25 279 LYS A CA 1
ATOM 2254 C C . LYS A 1 279 ? -0.695 -0.161 -3.335 1.00 65.25 279 LYS A C 1
ATOM 2256 O O . LYS A 1 279 ? -1.493 -0.901 -3.895 1.00 65.25 279 LYS A O 1
ATOM 2261 N N . SER A 1 280 ? -0.425 1.039 -3.852 1.00 65.69 280 SER A N 1
ATOM 2262 C CA . SER A 1 280 ? -1.213 1.615 -4.954 1.00 65.69 280 SER A CA 1
ATOM 2263 C C . SER A 1 280 ? -1.054 0.906 -6.308 1.00 65.69 280 SER A C 1
ATOM 2265 O O . SER A 1 280 ? -1.799 1.218 -7.243 1.00 65.69 280 SER A O 1
ATOM 2267 N N . ASN A 1 281 ? -0.100 -0.027 -6.423 1.00 68.25 281 ASN A N 1
ATOM 2268 C CA . ASN A 1 281 ? 0.230 -0.792 -7.626 1.00 68.25 281 ASN A CA 1
ATOM 2269 C C . ASN A 1 281 ? 0.633 0.078 -8.843 1.00 68.25 281 ASN A C 1
ATOM 2271 O O . ASN A 1 281 ? 0.661 -0.384 -9.987 1.00 68.25 281 ASN A O 1
ATOM 2275 N N . LYS A 1 282 ? 0.942 1.362 -8.619 1.00 77.69 282 LYS A N 1
ATOM 2276 C CA . LYS A 1 282 ? 1.357 2.328 -9.650 1.00 77.69 282 LYS A CA 1
ATOM 2277 C C . LYS A 1 282 ? 2.812 2.108 -10.067 1.00 77.69 282 LYS A C 1
ATOM 2279 O O . LYS A 1 282 ? 3.149 2.277 -11.239 1.00 77.69 282 LYS A O 1
ATOM 2284 N N . LEU A 1 283 ? 3.660 1.735 -9.116 1.00 83.44 283 LEU A N 1
ATOM 2285 C CA . LEU A 1 283 ? 5.075 1.448 -9.287 1.00 83.44 283 LEU A CA 1
ATOM 2286 C C . LEU A 1 283 ? 5.280 0.131 -10.028 1.00 83.44 283 LEU A C 1
ATOM 2288 O O . LEU A 1 283 ? 6.091 0.078 -10.947 1.00 83.44 283 LEU A O 1
ATOM 2292 N N . LYS A 1 284 ? 4.491 -0.900 -9.705 1.00 84.81 284 LYS A N 1
ATOM 2293 C CA . LYS A 1 284 ? 4.598 -2.216 -10.345 1.00 84.81 284 LYS A CA 1
ATOM 2294 C C . LYS A 1 284 ? 4.525 -2.129 -11.867 1.00 84.81 284 LYS A C 1
ATOM 2296 O O . LYS A 1 284 ? 5.404 -2.646 -12.543 1.00 84.81 284 LYS A O 1
ATOM 2301 N N . GLY A 1 285 ? 3.548 -1.394 -12.406 1.00 85.94 285 GLY A N 1
ATOM 2302 C CA . GLY A 1 285 ? 3.427 -1.198 -13.854 1.00 85.94 285 GLY A CA 1
ATOM 2303 C C . GLY A 1 285 ? 4.632 -0.481 -14.479 1.00 85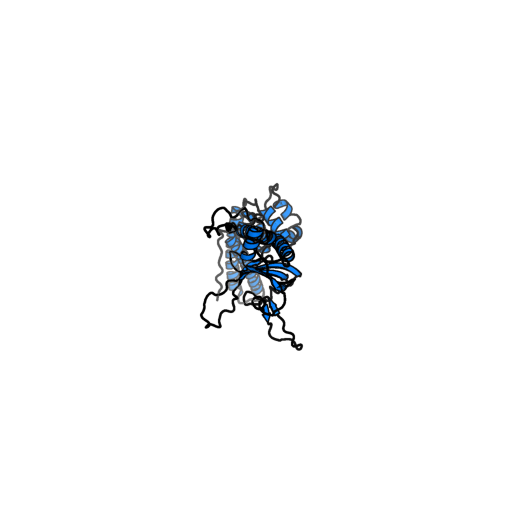.94 285 GLY A C 1
ATOM 2304 O O . GLY A 1 285 ? 5.000 -0.768 -15.615 1.00 85.94 285 GLY A O 1
ATOM 2305 N N . LYS A 1 286 ? 5.283 0.427 -13.740 1.00 89.81 286 LYS A N 1
ATOM 2306 C CA . LYS A 1 286 ? 6.499 1.121 -14.195 1.00 89.81 286 LYS A CA 1
ATOM 2307 C C . LYS A 1 286 ? 7.722 0.205 -14.165 1.00 89.81 286 LYS A C 1
ATOM 2309 O O . LYS A 1 286 ? 8.501 0.225 -15.114 1.00 89.81 286 LYS A O 1
ATOM 2314 N N . CYS A 1 287 ? 7.850 -0.632 -13.139 1.00 90.38 287 CYS A N 1
ATOM 2315 C CA . CYS A 1 287 ? 8.885 -1.662 -13.076 1.00 90.38 287 CYS A CA 1
ATOM 2316 C C . CYS A 1 287 ? 8.693 -2.728 -14.165 1.00 90.38 287 CYS A C 1
ATOM 2318 O O . CYS A 1 287 ? 9.661 -3.078 -14.828 1.00 90.38 287 CYS A O 1
ATOM 2320 N N . ASP A 1 288 ? 7.454 -3.171 -14.420 1.00 90.00 288 ASP A N 1
ATOM 2321 C CA . ASP A 1 288 ? 7.107 -4.101 -15.506 1.00 90.00 288 ASP A CA 1
ATOM 2322 C C . ASP A 1 288 ? 7.550 -3.542 -16.879 1.00 90.00 288 ASP A C 1
ATOM 2324 O O . ASP A 1 288 ? 8.096 -4.261 -17.718 1.00 90.00 288 ASP A O 1
ATOM 2328 N N . GLU A 1 289 ? 7.308 -2.249 -17.129 1.00 92.56 289 GLU A N 1
ATOM 2329 C CA . GLU A 1 289 ? 7.737 -1.552 -18.351 1.00 92.56 289 GLU A CA 1
ATOM 2330 C C . GLU A 1 289 ? 9.265 -1.457 -18.469 1.00 92.56 289 GLU A C 1
ATOM 2332 O O . GLU A 1 289 ? 9.800 -1.672 -19.560 1.00 92.56 289 GLU A O 1
ATOM 2337 N N . LEU A 1 290 ? 9.960 -1.133 -17.371 1.00 94.31 290 LEU A N 1
ATOM 2338 C CA . LEU A 1 290 ? 11.422 -1.087 -17.335 1.00 94.31 290 LEU A CA 1
ATOM 2339 C C . LEU A 1 290 ? 12.015 -2.474 -17.581 1.00 94.31 290 LEU A C 1
ATOM 2341 O O . LEU A 1 290 ? 12.838 -2.623 -18.471 1.00 94.31 290 LEU A O 1
ATOM 2345 N N . PHE A 1 291 ? 11.564 -3.497 -16.856 1.00 92.94 291 PHE A N 1
ATOM 2346 C CA . PHE A 1 291 ? 12.104 -4.852 -16.961 1.00 92.94 291 PHE A CA 1
ATOM 2347 C C . PHE A 1 291 ? 11.963 -5.424 -18.379 1.00 92.94 291 PHE A C 1
ATOM 2349 O O . PHE A 1 291 ? 12.888 -6.038 -18.904 1.00 92.94 291 PHE A O 1
ATOM 2356 N N . LYS A 1 292 ? 10.834 -5.161 -19.053 1.00 92.56 292 LYS A N 1
ATOM 2357 C CA . LYS A 1 292 ? 10.656 -5.524 -20.470 1.00 92.56 292 LYS A CA 1
ATOM 2358 C C . LYS A 1 292 ? 11.643 -4.811 -21.391 1.00 92.56 292 LYS A C 1
ATOM 2360 O O . LYS A 1 292 ? 12.117 -5.428 -22.338 1.00 92.56 292 LYS A O 1
ATOM 2365 N N . SER A 1 293 ? 11.920 -3.533 -21.134 1.00 92.44 293 SER A N 1
ATOM 2366 C CA . SER A 1 293 ? 12.925 -2.766 -21.880 1.00 92.44 293 SER A CA 1
ATOM 2367 C C . SER A 1 293 ? 14.324 -3.342 -21.648 1.00 92.44 293 SER A C 1
ATOM 2369 O O . SER A 1 293 ? 15.013 -3.671 -22.606 1.00 92.44 293 SER A O 1
ATOM 2371 N N . VAL A 1 294 ? 14.689 -3.614 -20.393 1.00 92.94 294 VAL A N 1
ATOM 2372 C CA . VAL A 1 294 ? 15.956 -4.268 -20.032 1.00 92.94 294 VAL A CA 1
ATOM 2373 C C . VAL A 1 294 ? 16.140 -5.586 -20.784 1.00 92.94 294 VAL A C 1
ATOM 2375 O O . VAL A 1 294 ? 17.157 -5.769 -21.442 1.00 92.94 294 VAL A O 1
ATOM 2378 N N . LYS A 1 295 ? 15.137 -6.472 -20.770 1.00 90.69 295 LYS A N 1
ATOM 2379 C CA . LYS A 1 295 ? 15.177 -7.745 -21.509 1.00 90.69 295 LYS A CA 1
ATOM 2380 C C . LYS A 1 295 ? 15.259 -7.563 -23.024 1.00 90.69 295 LYS A C 1
ATOM 2382 O O . LYS A 1 295 ? 15.905 -8.357 -23.694 1.00 90.69 295 LYS A O 1
ATOM 2387 N N . LEU A 1 296 ? 14.604 -6.544 -23.580 1.00 88.31 296 LEU A N 1
ATOM 2388 C CA . LEU A 1 296 ? 14.683 -6.254 -25.013 1.00 88.31 296 LEU A CA 1
ATOM 2389 C C . LEU A 1 296 ? 16.105 -5.849 -25.424 1.00 88.31 296 LEU A C 1
ATOM 2391 O O . LEU A 1 296 ? 16.559 -6.250 -26.491 1.00 88.31 296 LEU A O 1
ATOM 2395 N N . HIS A 1 297 ? 16.780 -5.087 -24.565 1.00 84.31 297 HIS A N 1
ATOM 2396 C CA . HIS A 1 297 ? 18.089 -4.498 -24.826 1.00 84.31 297 HIS A CA 1
ATOM 2397 C C . HIS A 1 297 ? 19.259 -5.294 -24.214 1.00 84.31 297 HIS A C 1
ATOM 2399 O O . HIS A 1 297 ? 20.411 -4.908 -24.386 1.00 84.31 297 HIS A O 1
ATOM 2405 N N . GLU A 1 298 ? 19.016 -6.428 -23.540 1.00 79.75 298 GLU A N 1
ATOM 2406 C CA . GLU A 1 298 ? 20.080 -7.231 -22.901 1.00 79.75 298 GLU A CA 1
ATOM 2407 C C . GLU A 1 298 ? 21.085 -7.806 -23.913 1.00 79.75 298 GLU A C 1
ATOM 2409 O O . GLU A 1 298 ? 22.237 -8.071 -23.581 1.00 79.75 298 GLU A O 1
ATOM 2414 N N . SER A 1 299 ? 20.634 -8.014 -25.153 1.00 73.88 299 SER A N 1
ATOM 2415 C CA . SER A 1 299 ? 21.440 -8.536 -26.262 1.00 73.88 299 SER A CA 1
ATOM 2416 C C . SER A 1 299 ? 21.970 -7.435 -27.184 1.00 73.88 299 SER A C 1
ATOM 2418 O O . SER A 1 299 ? 22.564 -7.744 -28.222 1.00 73.88 299 SER A O 1
ATOM 2420 N N . ASP A 1 300 ? 21.732 -6.163 -26.852 1.00 78.25 300 ASP A N 1
ATOM 2421 C CA . ASP A 1 300 ? 22.183 -5.054 -27.682 1.00 78.25 300 ASP A CA 1
ATOM 2422 C C . ASP A 1 300 ? 23.708 -4.964 -27.692 1.00 78.25 300 ASP A C 1
ATOM 2424 O O . ASP A 1 300 ? 24.403 -5.184 -26.699 1.00 78.25 300 ASP A O 1
ATOM 2428 N N . PHE A 1 301 ? 24.249 -4.626 -28.860 1.00 68.94 301 PHE A N 1
ATOM 2429 C CA . PHE A 1 301 ? 25.687 -4.518 -29.040 1.00 68.94 301 PHE A CA 1
ATOM 2430 C C . PHE A 1 301 ? 26.222 -3.252 -28.360 1.00 68.94 301 PHE A C 1
ATOM 2432 O O . PHE A 1 301 ? 25.931 -2.134 -28.788 1.00 68.94 301 PHE A O 1
ATOM 2439 N N . VAL A 1 302 ? 27.046 -3.430 -27.328 1.00 69.31 302 VAL A N 1
ATOM 2440 C CA . VAL A 1 302 ? 27.679 -2.323 -26.604 1.00 69.31 302 VAL A CA 1
ATOM 2441 C C . VAL A 1 302 ? 28.917 -1.842 -27.364 1.00 69.31 302 VAL A C 1
ATOM 2443 O O . VAL A 1 302 ? 29.875 -2.588 -27.569 1.00 69.31 302 VAL A O 1
ATOM 2446 N N . ILE A 1 303 ? 28.916 -0.570 -27.765 1.00 71.25 303 ILE A N 1
ATOM 2447 C CA . ILE A 1 303 ? 30.066 0.107 -28.376 1.00 71.25 303 ILE A CA 1
ATOM 2448 C C . ILE A 1 303 ? 30.631 1.079 -27.344 1.00 71.25 303 ILE A C 1
ATOM 2450 O O . ILE A 1 303 ? 29.890 1.897 -26.807 1.00 71.25 303 ILE A O 1
ATOM 2454 N N . SER A 1 304 ? 31.939 1.031 -27.078 1.00 72.88 304 SER A N 1
ATOM 2455 C CA . SER A 1 304 ? 32.564 2.024 -26.198 1.00 72.88 304 SER A CA 1
ATOM 2456 C C . SER A 1 304 ? 32.402 3.435 -26.769 1.00 72.88 304 SER A C 1
ATOM 2458 O O . SER A 1 304 ? 32.466 3.625 -27.984 1.00 72.88 304 SER A O 1
ATOM 2460 N N . GLU A 1 305 ? 32.282 4.451 -25.914 1.00 72.12 305 GLU A N 1
ATOM 2461 C CA . GLU A 1 305 ? 32.130 5.844 -26.368 1.00 72.12 305 GLU A CA 1
ATOM 2462 C C . GLU A 1 305 ? 33.295 6.285 -27.280 1.00 72.12 305 GLU A C 1
ATOM 2464 O O . GLU A 1 305 ? 33.113 7.002 -28.265 1.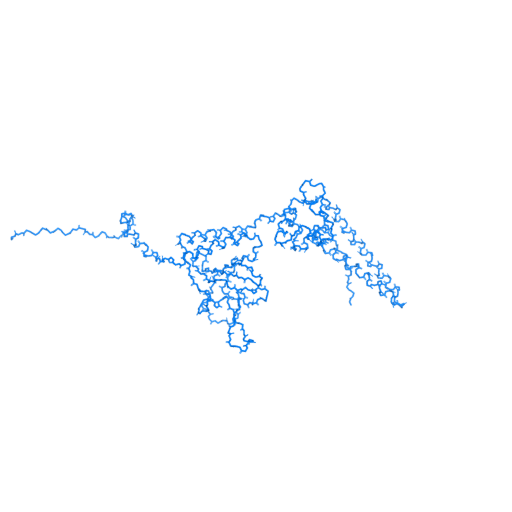00 72.12 305 GLU A O 1
ATOM 2469 N N . SER A 1 306 ? 34.499 5.761 -27.020 1.00 75.44 306 SER A N 1
ATOM 2470 C CA . SER A 1 306 ? 35.668 5.937 -27.885 1.00 75.44 306 SER A CA 1
ATOM 2471 C C . SER A 1 306 ? 35.478 5.327 -29.278 1.00 75.44 306 SER A C 1
ATOM 2473 O O . SER A 1 306 ? 35.781 5.979 -30.277 1.00 75.44 306 SER A O 1
ATOM 2475 N N . ALA A 1 307 ? 34.951 4.104 -29.372 1.00 80.94 307 ALA A N 1
ATOM 2476 C CA . ALA A 1 307 ? 34.673 3.447 -30.643 1.00 80.94 307 ALA A CA 1
ATOM 2477 C C . ALA A 1 307 ? 33.506 4.123 -31.378 1.00 80.94 307 ALA A C 1
ATOM 2479 O O . ALA A 1 307 ? 33.593 4.322 -32.588 1.00 80.94 307 ALA A O 1
ATOM 2480 N N . LYS A 1 308 ? 32.470 4.566 -30.658 1.00 81.38 308 LYS A N 1
ATOM 2481 C CA . LYS A 1 308 ? 31.344 5.333 -31.205 1.00 81.38 308 LYS A CA 1
ATOM 2482 C C . LYS A 1 308 ? 31.818 6.651 -31.818 1.00 81.38 308 LYS A C 1
ATOM 2484 O O . LYS A 1 308 ? 31.510 6.927 -32.972 1.00 81.38 308 LYS A O 1
ATOM 2489 N N . SER A 1 309 ? 32.681 7.391 -31.117 1.00 78.50 309 SER A N 1
ATOM 2490 C CA . SER A 1 309 ? 33.304 8.619 -31.632 1.00 78.50 309 SER A CA 1
ATOM 2491 C C . SER A 1 309 ? 34.147 8.377 -32.893 1.00 78.50 309 SER A C 1
ATOM 2493 O O . SER A 1 309 ? 34.106 9.174 -33.835 1.00 78.50 309 SER A O 1
ATOM 2495 N N . LEU A 1 310 ? 34.893 7.266 -32.951 1.00 85.25 310 LEU A N 1
ATOM 2496 C CA . LEU A 1 310 ? 35.663 6.882 -34.140 1.00 85.25 310 LEU A CA 1
ATOM 2497 C C . LEU A 1 310 ? 34.753 6.529 -35.325 1.00 85.25 310 LEU A C 1
ATOM 2499 O O . LEU A 1 310 ? 35.010 6.984 -36.442 1.00 85.25 310 LEU A O 1
ATOM 2503 N N . ILE A 1 311 ? 33.686 5.763 -35.084 1.00 87.31 311 ILE A N 1
ATOM 2504 C CA . ILE A 1 311 ? 32.681 5.411 -36.094 1.00 87.31 311 ILE A CA 1
ATOM 2505 C C . ILE A 1 311 ? 31.987 6.677 -36.606 1.00 87.31 311 ILE A C 1
ATOM 2507 O O . ILE A 1 311 ? 31.916 6.884 -37.815 1.00 87.31 311 ILE A O 1
ATOM 2511 N N . ASP A 1 312 ? 31.556 7.571 -35.717 1.00 86.19 312 ASP A N 1
ATOM 2512 C CA . ASP A 1 312 ? 30.899 8.826 -36.088 1.00 86.19 312 ASP A CA 1
ATOM 2513 C C . ASP A 1 312 ? 31.817 9.744 -36.895 1.00 86.19 312 ASP A C 1
ATOM 2515 O O . ASP A 1 312 ? 31.376 10.345 -37.879 1.00 86.19 312 ASP A O 1
ATOM 2519 N N . ARG A 1 313 ? 33.105 9.826 -36.531 1.00 83.94 313 ARG A N 1
ATOM 2520 C CA . ARG A 1 313 ? 34.122 10.566 -37.294 1.00 83.94 313 ARG A CA 1
ATOM 2521 C C . ARG A 1 313 ? 34.305 9.987 -38.694 1.00 83.94 313 ARG A C 1
ATOM 2523 O O . ARG A 1 313 ? 34.434 10.751 -39.648 1.00 83.94 313 ARG A O 1
ATOM 2530 N N . TYR A 1 314 ? 34.313 8.662 -38.814 1.00 86.50 314 TYR A N 1
ATOM 2531 C CA . TYR A 1 314 ? 34.419 7.978 -40.098 1.00 86.50 314 TYR A CA 1
ATOM 2532 C C . TYR A 1 314 ? 33.175 8.196 -40.974 1.00 86.50 314 TYR A C 1
ATOM 2534 O O . TYR A 1 314 ? 33.305 8.498 -42.158 1.00 86.50 314 TYR A O 1
ATOM 2542 N N . LEU A 1 315 ? 31.974 8.091 -40.396 1.00 87.94 315 LEU A N 1
ATOM 2543 C CA . LEU A 1 315 ? 30.705 8.255 -41.111 1.00 87.94 315 LEU A CA 1
ATOM 2544 C C . LEU A 1 315 ? 30.407 9.720 -41.469 1.00 87.94 315 LEU A C 1
ATOM 2546 O O . LEU A 1 315 ? 29.783 9.985 -42.497 1.00 87.94 315 LEU A O 1
ATOM 2550 N N . ASN A 1 316 ? 30.862 10.679 -40.655 1.00 87.69 316 ASN A N 1
ATOM 2551 C CA . ASN A 1 316 ? 30.597 12.111 -40.825 1.00 87.69 316 ASN A CA 1
ATOM 2552 C C . ASN A 1 316 ? 31.885 12.960 -40.920 1.00 87.69 316 ASN A C 1
ATOM 2554 O O . ASN A 1 316 ? 32.074 13.889 -40.127 1.00 87.69 316 ASN A O 1
ATOM 2558 N N . PRO A 1 317 ? 32.742 12.750 -41.936 1.00 73.50 317 PRO A N 1
ATOM 2559 C CA . PRO A 1 317 ? 34.053 13.403 -42.031 1.00 73.50 317 PRO A CA 1
ATOM 2560 C C . PRO A 1 317 ? 33.983 14.934 -42.169 1.00 73.50 317 PRO A C 1
ATOM 2562 O O . PRO A 1 317 ? 34.961 15.625 -41.911 1.00 73.50 317 PRO A O 1
ATOM 2565 N N . LYS A 1 318 ? 32.826 15.498 -42.547 1.00 67.31 318 LYS A N 1
ATOM 2566 C CA . LYS A 1 318 ? 32.632 16.950 -42.724 1.00 67.31 318 LYS A CA 1
ATOM 2567 C C . LYS A 1 318 ? 32.084 17.678 -41.490 1.00 67.31 318 LYS A C 1
ATOM 2569 O O . LYS A 1 318 ? 32.092 18.905 -41.488 1.00 67.31 318 LYS A O 1
ATOM 2574 N N . LYS A 1 319 ? 31.603 16.968 -40.459 1.00 57.59 319 LYS A N 1
ATOM 2575 C CA . LYS A 1 319 ? 31.076 17.594 -39.226 1.00 57.59 319 LYS A CA 1
ATOM 2576 C C . LYS A 1 319 ? 32.182 18.047 -38.264 1.00 57.59 319 LYS A C 1
ATOM 2578 O O . LYS A 1 319 ? 31.953 18.977 -37.504 1.00 57.59 319 LYS A O 1
ATOM 2583 N N . ASN A 1 320 ? 33.376 17.456 -38.352 1.00 51.69 320 ASN A N 1
ATOM 2584 C CA . ASN A 1 320 ? 34.465 17.665 -37.386 1.00 51.69 320 ASN A CA 1
ATOM 2585 C C . ASN A 1 320 ? 35.537 18.674 -37.841 1.00 51.69 320 ASN A C 1
ATOM 2587 O O . ASN A 1 320 ? 36.547 18.834 -37.168 1.00 51.69 320 ASN A O 1
ATOM 2591 N N . ASN A 1 321 ? 35.319 19.400 -38.945 1.00 47.31 321 ASN A N 1
ATOM 2592 C CA . ASN A 1 321 ? 36.215 20.491 -39.365 1.00 47.31 321 ASN A CA 1
ATOM 2593 C C . ASN A 1 321 ? 35.961 21.810 -38.608 1.00 47.31 321 ASN A C 1
ATOM 2595 O O . ASN A 1 321 ? 36.567 22.833 -38.925 1.00 47.31 321 ASN A O 1
ATOM 2599 N N . ALA A 1 322 ? 35.070 21.806 -37.616 1.00 49.62 322 ALA A N 1
ATOM 2600 C CA . ALA A 1 322 ? 34.926 22.894 -36.664 1.00 49.62 322 ALA A CA 1
ATOM 2601 C C . ALA A 1 322 ? 35.529 22.444 -35.326 1.00 49.62 322 ALA A C 1
ATOM 2603 O O . ALA A 1 322 ? 34.961 21.600 -34.645 1.00 49.62 322 ALA A O 1
ATOM 2604 N N . SER A 1 323 ? 36.690 23.025 -35.017 1.00 47.78 323 SER A N 1
ATOM 2605 C CA . SER A 1 323 ? 37.471 22.919 -33.778 1.00 47.78 323 SER A CA 1
ATOM 2606 C C . SER A 1 323 ? 37.961 21.524 -33.383 1.00 47.78 323 SER A C 1
ATOM 2608 O O . SER A 1 323 ? 37.354 20.872 -32.549 1.00 47.78 323 SER A O 1
ATOM 2610 N N . ASP A 1 324 ? 39.133 21.139 -33.883 1.00 41.44 324 ASP A N 1
ATOM 2611 C CA . ASP A 1 324 ? 40.180 20.606 -33.008 1.00 41.44 324 ASP A CA 1
ATOM 2612 C C . ASP A 1 324 ? 41.553 20.838 -33.648 1.00 41.44 324 ASP A C 1
ATOM 2614 O O . ASP A 1 324 ? 41.800 20.505 -34.806 1.00 41.44 324 ASP A O 1
ATOM 2618 N N . GLY A 1 325 ? 42.437 21.492 -32.896 1.00 44.66 325 GLY A N 1
ATOM 2619 C CA . GLY A 1 325 ? 43.762 21.939 -33.323 1.00 44.66 325 GLY A CA 1
ATOM 2620 C C . GLY A 1 325 ? 44.787 20.813 -33.429 1.00 44.66 325 GLY A C 1
ATOM 2621 O O . GLY A 1 325 ? 45.836 20.889 -32.796 1.00 44.66 325 GLY A O 1
ATOM 2622 N N . PHE A 1 326 ? 44.516 19.793 -34.242 1.00 39.25 326 PHE A N 1
ATOM 2623 C CA . PHE A 1 326 ? 45.527 18.824 -34.657 1.00 39.25 326 PHE A CA 1
ATOM 2624 C C . PHE A 1 326 ? 45.916 19.057 -36.119 1.00 39.25 326 PHE A C 1
ATOM 2626 O O . PHE A 1 326 ? 45.164 18.770 -37.041 1.00 39.25 326 PHE A O 1
ATOM 2633 N N . MET A 1 327 ? 47.109 19.645 -36.260 1.00 38.25 327 MET A N 1
ATOM 2634 C CA . MET A 1 327 ? 47.987 19.755 -37.429 1.00 38.25 327 MET A CA 1
ATOM 2635 C C . MET A 1 327 ? 47.440 19.233 -38.766 1.00 38.25 327 MET A C 1
ATOM 2637 O O . MET A 1 327 ? 47.328 18.029 -38.990 1.00 38.25 327 MET A O 1
ATOM 2641 N N . ASN A 1 328 ? 47.260 20.173 -39.697 1.00 39.75 328 ASN A N 1
ATOM 2642 C CA . ASN A 1 328 ? 47.237 19.912 -41.132 1.00 39.75 328 ASN A CA 1
ATOM 2643 C C . ASN A 1 328 ? 48.454 19.058 -41.523 1.00 39.75 328 ASN A C 1
ATOM 2645 O O . ASN A 1 328 ? 49.595 19.497 -41.367 1.00 39.75 328 ASN A O 1
ATOM 2649 N N . ILE A 1 329 ? 48.214 17.871 -42.074 1.00 43.34 329 ILE A N 1
ATOM 2650 C CA . ILE A 1 329 ? 49.191 17.229 -42.954 1.00 43.34 329 ILE A CA 1
ATOM 2651 C C . ILE A 1 329 ? 49.098 17.995 -44.282 1.00 43.34 329 ILE A C 1
ATOM 2653 O O . ILE A 1 329 ? 47.990 18.105 -44.809 1.00 43.34 329 ILE A O 1
ATOM 2657 N N . PRO A 1 330 ? 50.184 18.586 -44.811 1.00 40.09 330 PRO A N 1
ATOM 2658 C CA . PRO A 1 330 ? 50.115 19.251 -46.101 1.00 40.09 330 PRO A CA 1
ATOM 2659 C C . PRO A 1 330 ? 49.913 18.200 -47.193 1.00 40.09 330 PRO A C 1
ATOM 2661 O O . PRO A 1 330 ? 50.763 17.330 -47.385 1.00 40.09 330 PRO A O 1
ATOM 2664 N N . ASP A 1 331 ? 48.803 18.309 -47.917 1.00 49.25 331 ASP A N 1
ATOM 2665 C CA . ASP A 1 331 ? 48.684 17.749 -49.258 1.00 49.25 331 ASP A CA 1
ATOM 2666 C C . ASP A 1 331 ? 49.684 18.479 -50.161 1.00 49.25 331 ASP A C 1
ATOM 2668 O O . ASP A 1 331 ? 49.590 19.694 -50.347 1.00 49.25 331 ASP A O 1
ATOM 2672 N N . GLY A 1 332 ? 50.659 17.751 -50.705 1.00 40.72 332 GLY A N 1
ATOM 2673 C CA . GLY A 1 332 ? 51.560 18.290 -51.720 1.00 40.72 332 GLY A CA 1
ATOM 2674 C C . GLY A 1 332 ? 52.908 17.586 -51.781 1.00 40.72 332 GLY A C 1
ATOM 2675 O O . GLY A 1 332 ? 53.883 18.055 -51.202 1.00 40.72 332 GLY A O 1
ATOM 2676 N N . ILE A 1 333 ? 52.980 16.496 -52.544 1.00 39.22 333 ILE A N 1
ATOM 2677 C CA . ILE A 1 333 ? 54.203 16.173 -53.280 1.00 39.22 333 ILE A CA 1
ATOM 2678 C C . ILE A 1 333 ? 53.855 16.416 -54.748 1.00 39.22 333 ILE A C 1
ATOM 2680 O O . ILE A 1 333 ? 53.206 15.584 -55.378 1.00 39.22 333 ILE A O 1
ATOM 2684 N N . ASP A 1 334 ? 54.224 17.596 -55.247 1.00 40.56 334 ASP A N 1
ATOM 2685 C CA . ASP A 1 334 ? 54.304 17.873 -56.681 1.00 40.56 334 ASP A CA 1
ATOM 2686 C C . ASP A 1 334 ? 55.394 16.967 -57.272 1.00 40.56 334 ASP A C 1
ATOM 2688 O O . ASP A 1 334 ? 56.591 17.181 -57.062 1.00 40.56 334 ASP A O 1
ATOM 2692 N N . GLU A 1 335 ? 54.984 15.932 -58.002 1.00 47.62 335 GLU A N 1
ATOM 2693 C CA . GLU A 1 335 ? 55.853 15.235 -58.946 1.00 47.62 335 GLU A CA 1
ATOM 2694 C C . GLU A 1 335 ? 55.956 16.059 -60.238 1.00 47.62 335 GLU A C 1
ATOM 2696 O O . GLU A 1 335 ? 55.259 15.805 -61.215 1.00 47.62 335 GLU A O 1
ATOM 2701 N N . GLU A 1 336 ? 56.876 17.022 -60.272 1.00 44.12 336 GLU A N 1
ATOM 2702 C CA . GLU A 1 336 ? 57.475 17.486 -61.527 1.00 44.12 336 GLU A CA 1
ATOM 2703 C C . GLU A 1 336 ? 59.005 17.451 -61.407 1.00 44.12 336 GLU A C 1
ATOM 2705 O O . GLU A 1 336 ? 59.655 18.387 -60.944 1.00 44.12 336 GLU A O 1
ATOM 2710 N N . LEU A 1 337 ? 59.598 16.334 -61.838 1.00 42.41 337 LEU A N 1
ATOM 2711 C CA . LEU A 1 337 ? 61.019 16.254 -62.177 1.00 42.41 337 LEU A CA 1
ATOM 2712 C C . LEU A 1 337 ? 61.174 16.532 -63.680 1.00 42.41 337 LEU A C 1
ATOM 2714 O O . LEU A 1 337 ? 60.614 15.780 -64.483 1.00 42.41 337 LEU A O 1
ATOM 2718 N N . PRO A 1 338 ? 61.946 17.547 -64.107 1.00 49.03 338 PRO A N 1
ATOM 2719 C CA . PRO A 1 338 ? 62.261 17.704 -65.514 1.00 49.03 338 PRO A CA 1
ATOM 2720 C C . PRO A 1 338 ? 63.381 16.740 -65.916 1.00 49.03 338 PRO A C 1
ATOM 2722 O O . PRO A 1 338 ? 64.424 16.638 -65.270 1.00 49.03 338 PRO A O 1
ATOM 2725 N N . PHE A 1 339 ? 63.155 16.058 -67.035 1.00 40.84 339 PHE A N 1
ATOM 2726 C CA . PHE A 1 339 ? 64.186 15.410 -67.834 1.00 40.84 339 PHE A CA 1
ATOM 2727 C C . PHE A 1 339 ? 65.188 16.454 -68.359 1.00 40.84 339 PHE A C 1
ATOM 2729 O O . PHE A 1 339 ? 64.815 17.282 -69.194 1.00 40.84 339 PHE A O 1
ATOM 2736 N N . ASN A 1 340 ? 66.437 16.402 -67.882 1.00 40.31 340 ASN A N 1
ATOM 2737 C CA . ASN A 1 340 ? 67.690 16.328 -68.665 1.00 40.31 340 ASN A CA 1
ATOM 2738 C C . ASN A 1 340 ? 68.925 16.578 -67.798 1.00 40.31 340 ASN A C 1
ATOM 2740 O O . ASN A 1 340 ? 68.983 17.641 -67.141 1.00 40.31 340 ASN A O 1
#

Sequence (340 aa):
MSEEIKVHPIKSFKDYGLAKRNSEELTKKISSLQLDLELDDEETPKLESRIVEIEQKLEEQKNFINGFINAQANYDSKFLGSNLDYLLKMHGLRISDLEELLGVSAGYVSRTVNPDSKKRLSVDIVWKISAIFQVNVDDLLNIDFQIPTQSLCDVIAFFKKLKQETDEATIHWNNQGNKEEDHVGIFFRELEEGGLDGTKRYKYAPDGNANETKAVGLMDDIFSAETSIGQLYLLPLEDQFGEKGYELYRYTGREDYNQNYYDSNDPDLELICSTFDDKSNKLKGKCDELFKSVKLHESDFVISESAKSLIDRYLNPKKNNASDGFMNIPDGIDEELPFN

Radius of gyration: 33.67 Å; chains: 1; bounding box: 95×58×122 Å

Secondary structure (DSSP, 8-state):
----------SSHHHHHHHHHHHHHHHHHHHHHHHHHTT-SSSHHHHHHHHHHHHHHHHHHHHHHHHHHHHTTT---TTHHHHHHHHHHHTT--HHHHHHHTT--TTHHHHHSSTT-S----HHHHHHHHHHTT--HHHHHHS-TTSPPHHHHHHHHHHHHHHHHHHTTSS-EEEEESS-SSSSTTTEEEEP--STT---EEEE-TTS---TT--EEESS-EEEEEETTEEEEEEEEEETTS-EEEEEEEE--------------S-SEEEEEETTT-TTSHHHHHHHHHHHHHHHHTT-----HHHHHHHHHHH-TTTS-SS----PPPP---------

pLDDT: mean 75.3, std 16.73, range [29.3, 94.88]

Foldseek 3Di:
DPPDLDAQADDDLVSLVVLVVSLVVLVVVLVVLVVVCVVDDPCNVVSVVVSVVSVVSSVVSVVNNVVVQVVCVPPAQPQLLVLLVLLCVLVVHDVQNLCVQLVHDPCPQVQASDPPHPHHDGSVSLSSSCVVSVHDSCCSRPPRPVDDDVLVVVLLVVLVVLLVCLLVVVKAKAFPWQDDDDPCCLQWDWDPDPDPPPDTDIFGDQALDSPPQFGKDFPTTWIWIQDPVGIKIKTWIAGPVRDTWIWMKHQQDDPDPDPDDPDDSHGSIDTSDICVVVSVNPVRVSSVSSVVSNVVCNPPDDDPPVRVVVVCCVVCVPVPPPDDPDDDPDDDDPPDDDDD